Protein AF-A0A9D5W4W4-F1 (afdb_monomer)

Structure (mmCIF, N/CA/C/O backbone):
data_AF-A0A9D5W4W4-F1
#
_entry.id   AF-A0A9D5W4W4-F1
#
loop_
_atom_site.group_PDB
_atom_site.id
_atom_site.type_symbol
_atom_site.label_atom_id
_atom_site.label_alt_id
_atom_site.label_comp_id
_atom_site.label_asym_id
_atom_site.label_entity_id
_atom_site.label_seq_id
_atom_site.pdbx_PDB_ins_code
_atom_site.Cartn_x
_atom_site.Cartn_y
_atom_site.Cartn_z
_atom_site.occupancy
_atom_site.B_iso_or_equiv
_atom_site.auth_seq_id
_atom_site.auth_comp_id
_atom_site.auth_asym_id
_atom_site.auth_atom_id
_atom_site.pdbx_PDB_model_num
ATOM 1 N N . MET A 1 1 ? 5.949 -21.262 -41.043 1.00 33.19 1 MET A N 1
ATOM 2 C CA . MET A 1 1 ? 5.900 -19.827 -41.393 1.00 33.19 1 MET A CA 1
ATOM 3 C C . MET A 1 1 ? 6.230 -19.060 -40.121 1.00 33.19 1 MET A C 1
ATOM 5 O O . MET A 1 1 ? 5.530 -19.246 -39.139 1.00 33.19 1 MET A O 1
ATOM 9 N N . ALA A 1 2 ? 7.360 -18.353 -40.060 1.00 26.73 2 ALA A N 1
ATOM 10 C CA . ALA A 1 2 ? 7.775 -17.646 -38.843 1.00 26.73 2 ALA A CA 1
ATOM 11 C C . ALA A 1 2 ? 7.426 -16.160 -38.986 1.00 26.73 2 ALA A C 1
ATOM 13 O O . ALA A 1 2 ? 8.027 -15.497 -39.835 1.00 26.73 2 ALA A O 1
ATOM 14 N N . HIS A 1 3 ? 6.459 -15.698 -38.190 1.00 30.00 3 HIS A N 1
ATOM 15 C CA . HIS A 1 3 ? 5.985 -14.313 -38.111 1.00 30.00 3 HIS A CA 1
ATOM 16 C C . HIS A 1 3 ? 6.845 -13.532 -37.111 1.00 30.00 3 HIS A C 1
ATOM 18 O O . HIS A 1 3 ? 7.207 -14.064 -36.061 1.00 30.00 3 HIS A O 1
ATOM 24 N N . TYR A 1 4 ? 7.204 -12.295 -37.446 1.00 32.09 4 TYR A N 1
ATOM 25 C CA . TYR A 1 4 ? 7.966 -11.409 -36.570 1.00 32.09 4 TYR A CA 1
ATOM 26 C C . TYR A 1 4 ? 7.094 -10.193 -36.262 1.00 32.09 4 TYR A C 1
ATOM 28 O O . TYR A 1 4 ? 6.748 -9.439 -37.163 1.00 32.09 4 TYR A O 1
ATOM 36 N N . THR A 1 5 ? 6.698 -10.037 -35.001 1.00 33.53 5 THR A N 1
ATOM 37 C CA . THR A 1 5 ? 5.791 -8.975 -34.548 1.00 33.53 5 THR A CA 1
ATOM 38 C C . THR A 1 5 ? 6.602 -7.870 -33.866 1.00 33.53 5 THR A C 1
ATOM 40 O O . THR A 1 5 ? 7.412 -8.154 -32.978 1.00 33.53 5 THR A O 1
ATOM 43 N N . ILE A 1 6 ? 6.404 -6.615 -34.277 1.00 38.41 6 ILE A N 1
ATOM 44 C CA . ILE A 1 6 ? 7.035 -5.423 -33.688 1.00 38.41 6 ILE A CA 1
ATOM 45 C C . ILE A 1 6 ? 5.908 -4.470 -33.255 1.00 38.41 6 ILE A C 1
ATOM 47 O O . ILE A 1 6 ? 5.230 -3.912 -34.107 1.00 38.41 6 ILE A O 1
ATOM 51 N N . GLY A 1 7 ? 5.686 -4.320 -31.943 1.00 31.20 7 GLY A N 1
ATOM 52 C CA . GLY A 1 7 ? 4.580 -3.533 -31.363 1.00 31.20 7 GLY A CA 1
ATOM 53 C C . GLY A 1 7 ? 4.754 -2.007 -31.412 1.00 31.20 7 GLY A C 1
ATOM 54 O O . GLY A 1 7 ? 5.883 -1.515 -31.511 1.00 31.20 7 GLY A O 1
ATOM 55 N N . GLN A 1 8 ? 3.633 -1.276 -31.312 1.00 42.59 8 GLN A N 1
ATOM 56 C CA . GLN A 1 8 ? 3.531 0.196 -31.324 1.00 42.59 8 GLN A CA 1
ATOM 57 C C . GLN A 1 8 ? 2.753 0.751 -30.112 1.00 42.59 8 GLN A C 1
ATOM 59 O O . GLN A 1 8 ? 1.683 0.249 -29.774 1.00 42.59 8 GLN A O 1
ATOM 64 N N . GLU A 1 9 ? 3.261 1.859 -29.553 1.00 34.12 9 GLU A N 1
ATOM 65 C CA . GLU A 1 9 ? 2.478 2.968 -28.980 1.00 34.12 9 GLU A CA 1
ATOM 66 C C . GLU A 1 9 ? 2.571 4.151 -29.967 1.00 34.12 9 GLU A C 1
ATOM 68 O O . GLU A 1 9 ? 3.648 4.454 -30.480 1.00 34.12 9 GLU A O 1
ATOM 73 N N . LYS A 1 10 ? 1.436 4.793 -30.259 1.00 36.72 10 LYS A N 1
ATOM 74 C CA . LYS A 1 10 ? 1.153 5.527 -31.508 1.00 36.72 10 LYS A CA 1
ATOM 75 C C . LYS A 1 10 ? 1.771 6.931 -31.668 1.00 36.72 10 LYS A C 1
ATOM 77 O O . LYS A 1 10 ? 1.532 7.542 -32.702 1.00 36.72 10 LYS A O 1
ATOM 82 N N . ASP A 1 11 ? 2.564 7.438 -30.720 1.00 37.12 11 ASP A N 1
ATOM 83 C CA . ASP A 1 11 ? 2.900 8.879 -30.666 1.00 37.12 11 ASP A CA 1
ATOM 84 C C . ASP A 1 11 ? 4.400 9.237 -30.560 1.00 37.12 11 ASP A C 1
ATOM 86 O O . ASP A 1 11 ? 4.729 10.399 -30.333 1.00 37.12 11 ASP A O 1
ATOM 90 N N . LEU A 1 12 ? 5.343 8.296 -30.720 1.00 39.97 12 LEU A N 1
ATOM 91 C CA . LEU A 1 12 ? 6.738 8.541 -30.293 1.00 39.97 12 LEU A CA 1
ATOM 92 C C . LEU A 1 12 ? 7.830 8.642 -31.368 1.00 39.97 12 LEU A C 1
ATOM 94 O O . 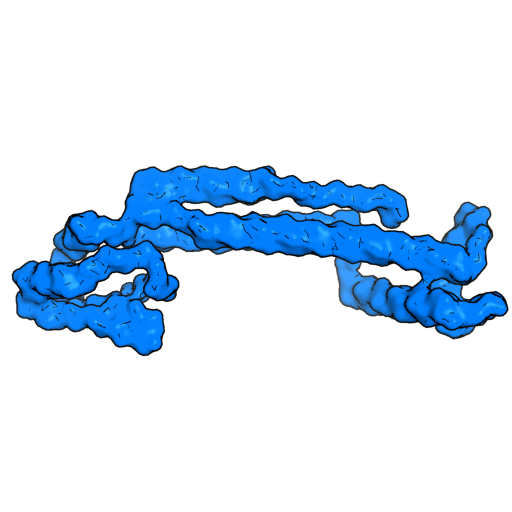LEU A 1 12 ? 8.934 9.056 -31.027 1.00 39.97 12 LEU A O 1
ATOM 98 N N . PHE A 1 13 ? 7.570 8.357 -32.647 1.00 41.34 13 PHE A N 1
ATOM 99 C CA . PHE A 1 13 ? 8.620 8.467 -33.672 1.00 41.34 13 PHE A CA 1
ATOM 100 C C . PHE A 1 13 ? 8.083 9.048 -34.981 1.00 41.34 13 PHE A C 1
ATOM 102 O O . PHE A 1 13 ? 7.286 8.415 -35.672 1.00 41.34 13 PHE A O 1
ATOM 109 N N . ALA A 1 14 ? 8.558 10.245 -35.341 1.00 42.41 14 ALA A N 1
ATOM 110 C CA . ALA A 1 14 ? 8.385 10.844 -36.663 1.00 42.41 14 ALA A CA 1
ATOM 111 C C . ALA A 1 14 ? 9.272 10.114 -37.687 1.00 42.41 14 ALA A C 1
ATOM 113 O O . ALA A 1 14 ? 10.226 10.672 -38.221 1.00 42.41 14 ALA A O 1
ATOM 114 N N . VAL A 1 15 ? 9.001 8.829 -37.909 1.00 49.88 15 VAL A N 1
ATOM 115 C CA . VAL A 1 15 ? 9.582 8.096 -39.033 1.00 49.88 15 VAL A CA 1
ATOM 116 C C . VAL A 1 15 ? 8.861 8.583 -40.284 1.00 49.88 15 VAL A C 1
ATOM 118 O O . VAL A 1 15 ? 7.632 8.525 -40.351 1.00 49.88 15 VAL A O 1
ATOM 121 N N . ASP A 1 16 ? 9.606 9.078 -41.270 1.00 62.78 16 ASP A N 1
ATOM 122 C CA . ASP A 1 16 ? 9.058 9.345 -42.598 1.00 62.78 16 ASP A CA 1
ATOM 123 C C . ASP A 1 16 ? 8.800 8.007 -43.302 1.00 62.78 16 ASP A C 1
ATOM 125 O O . ASP A 1 16 ? 9.623 7.482 -44.055 1.00 62.78 16 ASP A O 1
ATOM 129 N N . TYR A 1 17 ? 7.644 7.421 -42.987 1.00 58.34 17 TYR A N 1
ATOM 130 C CA . TYR A 1 17 ? 7.210 6.136 -43.524 1.00 58.34 17 TYR A CA 1
ATOM 131 C C . TYR A 1 17 ? 7.141 6.140 -45.053 1.00 58.34 17 TYR A C 1
ATOM 133 O O . TYR A 1 17 ? 7.340 5.091 -45.657 1.00 58.34 17 TYR A O 1
ATOM 141 N N . ALA A 1 18 ? 6.891 7.293 -45.683 1.00 62.97 18 ALA A N 1
ATOM 142 C CA . ALA A 1 18 ? 6.837 7.394 -47.137 1.00 62.97 18 ALA A CA 1
ATOM 143 C C . ALA A 1 18 ? 8.231 7.233 -47.759 1.00 62.97 18 ALA A C 1
ATOM 145 O O . ALA A 1 18 ? 8.379 6.516 -48.748 1.00 62.97 18 ALA A O 1
ATOM 146 N N . SER A 1 19 ? 9.252 7.837 -47.146 1.00 64.69 19 SER A N 1
ATOM 147 C CA . SER A 1 19 ? 10.644 7.692 -47.585 1.00 64.69 19 SER A CA 1
ATOM 148 C C . SER A 1 19 ? 11.180 6.278 -47.347 1.00 64.69 19 SER A C 1
ATOM 150 O O . SER A 1 19 ? 11.740 5.681 -48.266 1.00 64.69 19 SER A O 1
ATOM 152 N N . LEU A 1 20 ? 10.913 5.686 -46.174 1.00 61.91 20 LEU A N 1
ATOM 153 C CA . LEU A 1 20 ? 11.310 4.301 -45.885 1.00 61.91 20 LEU A CA 1
ATOM 154 C C . LEU A 1 20 ? 10.658 3.310 -46.863 1.00 61.91 20 LEU A C 1
ATOM 156 O O . LEU A 1 20 ? 11.313 2.397 -47.359 1.00 61.91 20 LEU A O 1
ATOM 160 N N . GLN A 1 21 ? 9.371 3.499 -47.161 1.00 61.91 21 GLN A N 1
ATOM 161 C CA . GLN A 1 21 ? 8.629 2.663 -48.102 1.00 61.91 21 GLN A CA 1
ATOM 162 C C . GLN A 1 21 ? 9.208 2.757 -49.522 1.00 61.91 21 GLN A C 1
ATOM 164 O O . GLN A 1 21 ? 9.426 1.732 -50.163 1.00 61.91 21 GLN A O 1
ATOM 169 N N . ALA A 1 22 ? 9.515 3.971 -49.990 1.00 67.69 22 ALA A N 1
ATOM 170 C CA . ALA A 1 22 ? 10.109 4.187 -51.307 1.00 67.69 22 ALA A CA 1
ATOM 171 C C . ALA A 1 22 ? 11.497 3.533 -51.440 1.00 67.69 22 ALA A C 1
ATOM 173 O O . ALA A 1 22 ? 11.806 2.955 -52.484 1.00 67.69 22 ALA A O 1
ATOM 174 N N . GLU A 1 23 ? 12.322 3.581 -50.390 1.00 65.88 23 GLU A N 1
ATOM 175 C CA . GLU A 1 23 ? 13.627 2.914 -50.382 1.00 65.88 23 GLU A CA 1
ATOM 176 C C . GLU A 1 23 ? 13.517 1.388 -50.315 1.00 65.88 23 GLU A C 1
ATOM 178 O O . GLU A 1 23 ? 14.275 0.699 -50.997 1.00 65.88 23 GLU A O 1
ATOM 183 N N . LEU A 1 24 ? 12.560 0.843 -49.555 1.00 62.75 24 LEU A N 1
ATOM 184 C CA . LEU A 1 24 ? 12.294 -0.598 -49.523 1.00 62.75 24 LEU A CA 1
ATOM 185 C C . LEU A 1 24 ? 11.828 -1.114 -50.892 1.00 62.75 24 LEU A C 1
ATOM 187 O O . LEU A 1 24 ? 12.361 -2.115 -51.381 1.00 62.75 24 LEU A O 1
ATOM 191 N N . ASP A 1 25 ? 10.899 -0.408 -51.539 1.00 64.88 25 ASP A N 1
ATOM 192 C CA . ASP A 1 25 ? 10.407 -0.757 -52.876 1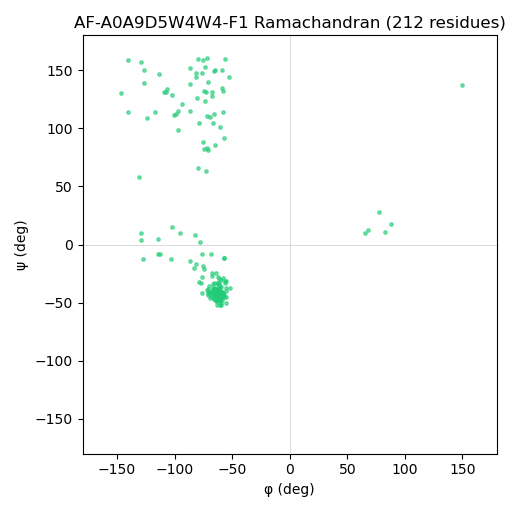.00 64.88 25 ASP A CA 1
ATOM 193 C C . ASP A 1 25 ? 11.534 -0.677 -53.926 1.00 64.88 25 ASP A C 1
ATOM 195 O O . ASP A 1 25 ? 11.650 -1.549 -54.792 1.00 64.88 25 ASP A O 1
ATOM 199 N N . ALA A 1 26 ? 12.420 0.322 -53.820 1.00 68.06 26 ALA A N 1
ATOM 200 C CA . ALA A 1 26 ? 13.572 0.479 -54.707 1.00 68.06 26 ALA A CA 1
ATOM 201 C C . ALA A 1 26 ? 14.677 -0.567 -54.468 1.00 68.06 26 ALA A C 1
ATOM 203 O O . ALA A 1 26 ? 15.296 -1.039 -55.423 1.00 68.06 26 ALA A O 1
ATOM 204 N N . ALA A 1 27 ? 14.950 -0.925 -53.210 1.00 64.69 27 ALA A N 1
ATOM 205 C CA . ALA A 1 27 ? 16.037 -1.829 -52.843 1.00 64.69 27 ALA A CA 1
ATOM 206 C C . ALA A 1 27 ? 15.700 -3.305 -53.077 1.00 64.69 27 ALA A C 1
ATOM 208 O O . ALA A 1 27 ? 16.604 -4.085 -53.380 1.00 64.69 27 ALA A O 1
ATOM 209 N N . PHE A 1 28 ? 14.428 -3.687 -52.926 1.00 62.41 28 PHE A N 1
ATOM 210 C CA . PHE A 1 28 ? 14.014 -5.090 -52.952 1.00 62.41 28 PHE A CA 1
ATOM 211 C C . PHE A 1 28 ? 13.110 -5.451 -54.136 1.00 62.41 28 PHE A C 1
ATOM 213 O O . PHE A 1 28 ? 12.876 -6.634 -54.361 1.00 62.41 28 PHE A O 1
ATOM 220 N N . GLY A 1 29 ? 12.639 -4.482 -54.933 1.00 54.09 29 GLY A N 1
ATOM 221 C CA . GLY A 1 29 ? 11.942 -4.740 -56.203 1.00 54.09 29 GLY A CA 1
ATOM 222 C C . GLY A 1 29 ? 10.593 -5.462 -56.077 1.00 54.09 29 GLY A C 1
ATOM 223 O O . GLY A 1 29 ? 10.015 -5.875 -57.083 1.00 54.09 29 GLY A O 1
ATOM 224 N N . VAL A 1 30 ? 10.080 -5.614 -54.858 1.00 51.41 30 VAL A N 1
ATOM 225 C CA . VAL A 1 30 ? 8.744 -6.129 -54.549 1.00 51.41 30 VAL A CA 1
ATOM 226 C C . VAL A 1 30 ? 7.961 -4.972 -53.943 1.00 51.41 30 VAL A C 1
ATOM 228 O O . VAL A 1 30 ? 8.558 -4.172 -53.232 1.00 51.41 30 VAL A O 1
ATOM 231 N N . GLN A 1 31 ? 6.645 -4.896 -54.185 1.00 49.22 31 GLN A N 1
ATOM 232 C CA . GLN A 1 31 ? 5.751 -4.085 -53.352 1.00 49.22 31 GLN A CA 1
ATOM 233 C C . GLN A 1 31 ? 5.904 -4.571 -51.909 1.00 49.22 31 GLN A C 1
ATOM 235 O O . GLN A 1 31 ? 5.255 -5.539 -51.504 1.00 49.22 31 GLN A O 1
ATOM 240 N N . ALA A 1 32 ? 6.803 -3.959 -51.148 1.00 44.44 32 ALA A N 1
ATOM 241 C CA . ALA A 1 32 ? 6.972 -4.261 -49.746 1.00 44.44 32 ALA A CA 1
ATOM 242 C C . ALA A 1 32 ? 5.773 -3.627 -49.056 1.00 44.44 32 ALA A C 1
ATOM 244 O O . ALA A 1 32 ? 5.856 -2.499 -48.609 1.00 44.44 32 ALA A O 1
ATOM 245 N N . VAL A 1 33 ? 4.609 -4.277 -49.037 1.00 41.12 33 VAL A N 1
ATOM 246 C CA . VAL A 1 33 ? 3.432 -3.656 -48.425 1.00 41.12 33 VAL A CA 1
ATOM 247 C C . VAL A 1 33 ? 3.709 -3.537 -46.932 1.00 41.12 33 VAL A C 1
ATOM 249 O O . VAL A 1 33 ? 3.649 -4.536 -46.222 1.00 41.12 33 VAL A O 1
ATOM 252 N N . ALA A 1 34 ? 4.009 -2.329 -46.455 1.00 43.00 34 ALA A N 1
ATOM 253 C CA . ALA A 1 34 ? 3.837 -1.981 -45.058 1.00 43.00 34 ALA A CA 1
ATOM 254 C C . ALA A 1 34 ? 2.331 -2.033 -44.769 1.00 43.00 34 ALA A C 1
ATOM 256 O O . ALA A 1 34 ? 1.614 -1.042 -44.922 1.00 43.00 34 ALA A O 1
ATOM 257 N N . LEU A 1 35 ? 1.809 -3.215 -44.435 1.00 37.44 35 LEU A N 1
ATOM 258 C CA . LEU A 1 35 ? 0.421 -3.325 -44.007 1.00 37.44 35 LEU A CA 1
ATOM 259 C C . LEU A 1 35 ? 0.323 -2.715 -42.618 1.00 37.44 35 LEU A C 1
ATOM 261 O O . LEU A 1 35 ? 0.820 -3.304 -41.661 1.00 37.44 35 LEU A O 1
ATOM 265 N N . ALA A 1 36 ? -0.345 -1.562 -42.535 1.00 37.25 36 ALA A N 1
ATOM 266 C CA . ALA A 1 36 ? -0.914 -1.059 -41.298 1.00 37.25 36 ALA A CA 1
ATOM 267 C C . ALA A 1 36 ? -1.944 -2.084 -40.798 1.00 37.25 36 ALA A C 1
ATOM 269 O O . ALA A 1 36 ? -3.063 -2.147 -41.312 1.00 37.25 36 ALA A O 1
ATOM 270 N N . GLY A 1 37 ? -1.567 -2.910 -39.820 1.00 38.09 37 GLY A N 1
A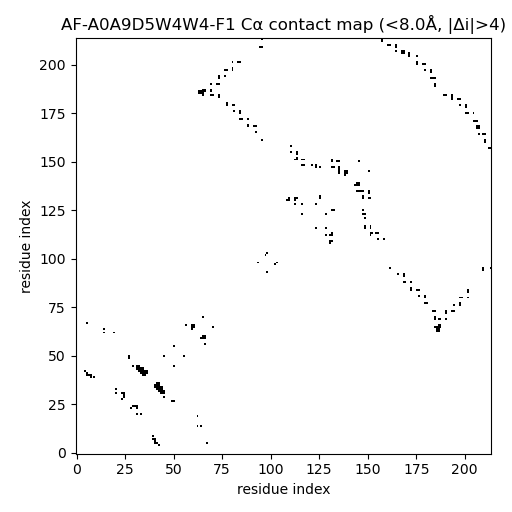TOM 271 C CA . GLY A 1 37 ? -2.531 -3.745 -39.096 1.00 38.09 37 GLY A CA 1
ATOM 272 C C . GLY A 1 37 ? -3.639 -2.879 -38.478 1.00 38.09 37 GLY A C 1
ATOM 273 O O . GLY A 1 37 ? -3.447 -1.677 -38.272 1.00 38.09 37 GLY A O 1
ATOM 274 N N . ALA A 1 38 ? -4.801 -3.457 -38.145 1.00 32.12 38 ALA A N 1
ATOM 275 C CA . ALA A 1 38 ? -5.923 -2.744 -37.497 1.00 32.12 38 ALA A CA 1
ATOM 276 C C . ALA A 1 38 ? -5.542 -2.060 -36.156 1.00 32.12 38 ALA A C 1
ATOM 278 O O . ALA A 1 38 ? -6.274 -1.240 -35.605 1.00 32.12 38 ALA A O 1
ATOM 279 N N . ASP A 1 39 ? -4.361 -2.398 -35.667 1.00 35.34 39 ASP A N 1
ATOM 280 C CA . ASP A 1 39 ? -3.662 -2.043 -34.449 1.00 35.34 39 ASP A CA 1
ATOM 281 C C . ASP A 1 39 ? -2.368 -1.225 -34.702 1.00 35.34 39 ASP A C 1
ATOM 283 O O . ASP A 1 39 ? -1.676 -0.856 -33.757 1.00 35.34 39 ASP A O 1
ATOM 287 N N . GLY A 1 40 ? -2.080 -0.848 -35.956 1.00 40.59 40 GLY A N 1
ATOM 288 C CA . GLY A 1 40 ? -1.025 0.106 -36.334 1.00 40.59 40 GLY A CA 1
ATOM 289 C C . GLY A 1 40 ? 0.372 -0.482 -36.574 1.00 40.59 40 GLY A C 1
ATOM 290 O O . GLY A 1 40 ? 1.348 0.261 -36.552 1.00 40.59 40 GLY A O 1
ATOM 291 N N . TYR A 1 41 ? 0.491 -1.792 -36.789 1.00 39.91 41 TYR A N 1
ATOM 292 C CA . TYR A 1 41 ? 1.763 -2.476 -37.063 1.00 39.91 41 TYR A CA 1
ATOM 293 C C . TYR A 1 41 ? 2.264 -2.185 -38.475 1.00 39.91 41 TYR A C 1
ATOM 295 O O . TYR A 1 41 ? 1.450 -1.978 -39.360 1.00 39.91 41 TYR A O 1
ATOM 303 N N . VAL A 1 42 ? 3.576 -2.245 -38.708 1.00 38.94 42 VAL A N 1
ATOM 304 C CA . VAL A 1 42 ? 4.123 -2.485 -40.050 1.00 38.94 42 VAL A CA 1
ATOM 305 C C . VAL A 1 42 ? 4.436 -3.972 -40.130 1.00 38.94 42 VAL A C 1
ATOM 307 O O . VAL A 1 42 ? 5.462 -4.425 -39.624 1.00 38.94 42 VAL A O 1
ATOM 310 N N . GLU A 1 43 ? 3.538 -4.754 -40.725 1.00 40.78 43 GLU A N 1
ATOM 311 C CA . GLU A 1 43 ? 3.935 -6.057 -41.254 1.00 40.78 43 GLU A CA 1
ATOM 312 C C . GLU A 1 43 ? 4.634 -5.806 -42.584 1.00 40.78 43 GLU A C 1
ATOM 314 O O . GLU A 1 43 ? 3.979 -5.527 -43.583 1.00 40.78 43 GLU A O 1
ATOM 319 N N . THR A 1 44 ? 5.962 -5.913 -42.623 1.00 46.41 44 THR A N 1
ATOM 320 C CA . THR A 1 44 ? 6.660 -6.082 -43.897 1.00 46.41 44 THR A CA 1
ATOM 321 C C . THR A 1 44 ? 6.434 -7.528 -44.338 1.00 46.41 44 THR A C 1
ATOM 323 O O . THR A 1 44 ? 7.194 -8.437 -43.993 1.00 46.41 44 THR A O 1
ATOM 326 N N . LEU A 1 45 ? 5.342 -7.771 -45.069 1.00 40.75 45 LEU A N 1
ATOM 327 C CA . LEU A 1 45 ? 5.140 -9.024 -45.795 1.00 40.75 45 LEU A CA 1
ATOM 328 C C . LEU A 1 45 ? 6.106 -9.044 -46.972 1.00 40.75 45 LEU A C 1
ATOM 330 O O . LEU A 1 45 ? 5.753 -8.717 -48.101 1.00 40.75 45 LEU A O 1
ATOM 334 N N . VAL A 1 46 ? 7.347 -9.420 -46.700 1.00 48.00 46 VAL A N 1
ATOM 335 C CA . VAL A 1 46 ? 8.319 -9.648 -47.757 1.00 48.00 46 VAL A CA 1
ATOM 336 C C . VAL A 1 46 ? 8.576 -11.139 -47.844 1.00 48.00 46 VAL A C 1
ATOM 338 O O . VAL A 1 46 ? 8.773 -11.824 -46.835 1.00 48.00 46 VAL A O 1
ATOM 341 N N . ASN A 1 47 ? 8.513 -11.667 -49.063 1.00 43.91 47 ASN A N 1
ATOM 342 C CA . ASN A 1 47 ? 8.815 -13.061 -49.324 1.00 43.91 47 ASN A CA 1
ATOM 343 C C . ASN A 1 47 ? 10.251 -13.337 -48.839 1.00 43.91 47 ASN A C 1
ATOM 345 O O . ASN A 1 47 ? 11.207 -12.775 -49.366 1.00 43.91 47 ASN A O 1
ATOM 349 N N . LYS A 1 48 ? 10.400 -14.170 -47.798 1.00 44.38 48 LYS A N 1
ATOM 350 C CA . LYS A 1 48 ? 11.671 -14.424 -47.085 1.00 44.38 48 LYS A CA 1
ATOM 351 C C . LYS A 1 48 ? 12.816 -14.921 -47.969 1.00 44.38 48 LYS A C 1
ATOM 353 O O . LYS A 1 48 ? 13.935 -15.026 -47.482 1.00 44.38 48 LYS A O 1
ATOM 358 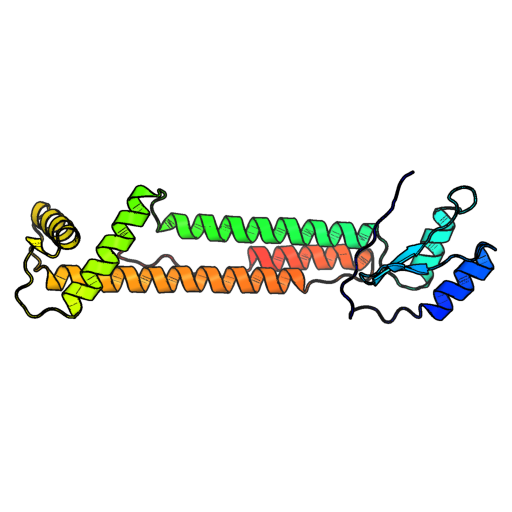N N . GLN A 1 49 ? 12.527 -15.299 -49.210 1.00 49.19 49 GLN A N 1
ATOM 359 C CA . GLN A 1 49 ? 13.489 -15.941 -50.090 1.00 49.19 49 GLN A CA 1
ATOM 360 C C . GLN A 1 49 ? 14.538 -14.972 -50.661 1.00 49.19 49 GLN A C 1
ATOM 362 O O . GLN A 1 49 ? 15.613 -15.455 -50.993 1.00 49.19 49 GLN A O 1
ATOM 367 N N . ASP A 1 50 ? 14.302 -13.648 -50.655 1.00 54.25 50 ASP A N 1
ATOM 368 C CA . ASP A 1 50 ? 15.182 -12.694 -51.361 1.00 54.25 50 ASP A CA 1
ATOM 369 C C . ASP A 1 50 ? 15.676 -11.482 -50.540 1.00 54.25 50 ASP A C 1
ATOM 371 O O . ASP A 1 50 ? 16.380 -10.629 -51.080 1.00 54.25 50 ASP A O 1
ATOM 375 N N . ILE A 1 51 ? 15.363 -11.375 -49.239 1.00 56.44 51 ILE A N 1
ATOM 376 C CA . ILE A 1 51 ? 15.955 -10.312 -48.405 1.00 56.44 51 ILE A CA 1
ATOM 377 C C . ILE A 1 51 ? 17.206 -10.823 -47.709 1.00 56.44 51 ILE A C 1
ATOM 379 O O . ILE A 1 51 ? 17.132 -11.727 -46.877 1.00 56.44 51 ILE A O 1
ATOM 383 N N . ASP A 1 52 ? 18.326 -10.155 -47.969 1.00 65.56 52 ASP A N 1
ATOM 384 C CA . ASP A 1 52 ? 19.488 -10.193 -47.091 1.00 65.56 52 ASP A CA 1
ATOM 385 C C . ASP A 1 52 ? 19.141 -9.520 -45.744 1.00 65.56 52 ASP A C 1
ATOM 387 O O . ASP A 1 52 ? 18.928 -8.300 -45.708 1.00 65.56 52 ASP A O 1
ATOM 391 N N . PRO A 1 53 ? 19.083 -10.272 -44.626 1.00 58.31 53 PRO A N 1
ATOM 392 C CA . PRO A 1 53 ? 18.779 -9.715 -43.309 1.00 58.31 53 PRO A CA 1
ATOM 393 C C . PRO A 1 53 ? 19.732 -8.584 -42.906 1.00 58.31 53 PRO A C 1
ATOM 395 O O . PRO A 1 53 ? 19.307 -7.637 -42.250 1.00 58.31 53 PRO A O 1
ATOM 398 N N . ALA A 1 54 ? 20.993 -8.631 -43.352 1.00 62.81 54 ALA A N 1
ATOM 399 C CA . ALA A 1 54 ? 21.975 -7.596 -43.045 1.00 62.81 54 ALA A CA 1
ATOM 400 C C . ALA A 1 54 ? 21.622 -6.249 -43.694 1.00 62.81 54 ALA A C 1
ATOM 402 O O . ALA A 1 54 ? 21.857 -5.196 -43.098 1.00 62.81 54 ALA A O 1
ATOM 403 N N . ARG A 1 55 ? 21.014 -6.279 -44.887 1.00 66.25 55 ARG A N 1
ATOM 404 C CA . ARG A 1 55 ? 20.594 -5.087 -45.634 1.00 66.25 55 ARG A CA 1
ATOM 405 C C . ARG A 1 55 ? 19.307 -4.477 -45.079 1.00 66.25 55 ARG A C 1
ATOM 407 O O . ARG A 1 55 ? 19.160 -3.258 -45.081 1.00 66.25 55 ARG A O 1
ATOM 414 N N . LEU A 1 56 ? 18.395 -5.304 -44.561 1.00 63.50 56 LEU A N 1
ATOM 415 C CA . LEU A 1 56 ? 17.224 -4.819 -43.824 1.00 63.50 56 LEU A CA 1
ATOM 416 C C . LEU A 1 56 ? 17.648 -4.113 -42.529 1.00 63.50 56 LEU A C 1
ATOM 418 O O . LEU A 1 56 ? 17.205 -2.997 -42.267 1.00 63.50 56 LEU A O 1
ATOM 422 N N . ASP A 1 57 ? 18.563 -4.718 -41.769 1.00 61.97 57 ASP A N 1
ATOM 423 C CA . ASP A 1 57 ? 19.124 -4.105 -40.562 1.00 61.97 57 ASP A CA 1
ATOM 424 C C . ASP A 1 57 ? 19.900 -2.815 -40.877 1.00 61.97 57 ASP A C 1
ATOM 426 O O . ASP A 1 57 ? 19.940 -1.893 -40.065 1.00 61.97 57 ASP A O 1
ATOM 430 N N . GLU A 1 58 ? 20.555 -2.722 -42.037 1.00 66.00 58 GLU A N 1
ATOM 431 C CA . GLU A 1 58 ? 21.217 -1.498 -42.508 1.00 66.00 58 GLU A CA 1
ATOM 432 C C . GLU A 1 58 ? 20.216 -0.371 -42.810 1.00 66.00 58 GLU A C 1
ATOM 434 O O . GLU A 1 58 ? 20.402 0.741 -42.322 1.00 66.00 58 GLU A O 1
ATOM 439 N N . LEU A 1 59 ? 19.125 -0.657 -43.528 1.00 64.12 59 LEU A N 1
ATOM 440 C CA . LEU A 1 59 ? 18.070 0.318 -43.844 1.00 64.12 59 LEU A CA 1
ATOM 441 C C . LEU A 1 59 ? 17.341 0.825 -42.593 1.00 64.12 59 LEU A C 1
ATOM 443 O O . LEU A 1 59 ? 17.157 2.031 -42.424 1.00 64.12 59 LEU A O 1
ATOM 447 N N . VAL A 1 60 ? 16.993 -0.083 -41.675 1.00 62.72 60 VAL A N 1
ATOM 448 C CA . VAL A 1 60 ? 16.376 0.263 -40.382 1.00 62.72 60 VAL A CA 1
ATOM 449 C C . VAL A 1 60 ? 17.303 1.169 -39.564 1.00 62.72 60 VAL A C 1
ATOM 451 O O . VAL A 1 60 ? 16.850 2.175 -39.012 1.00 62.72 60 VAL A O 1
ATOM 454 N N . ARG A 1 61 ? 18.612 0.874 -39.547 1.00 63.12 61 ARG A N 1
ATOM 455 C CA . ARG A 1 61 ? 19.626 1.725 -38.901 1.00 63.12 61 ARG A CA 1
ATOM 456 C C . ARG A 1 61 ? 19.789 3.079 -39.591 1.00 63.12 61 ARG A C 1
ATOM 458 O O . ARG A 1 61 ? 19.892 4.088 -38.899 1.00 63.12 61 ARG A O 1
ATOM 465 N N . ALA A 1 62 ? 19.792 3.120 -40.923 1.00 66.94 62 ALA A N 1
ATOM 466 C CA . ALA A 1 62 ? 19.937 4.353 -41.700 1.00 66.94 62 ALA A CA 1
ATOM 467 C C . ALA A 1 62 ? 18.787 5.345 -41.452 1.00 66.94 62 ALA A C 1
ATOM 469 O O . ALA A 1 62 ? 18.987 6.552 -41.539 1.00 66.94 62 ALA A O 1
ATOM 470 N N . HIS A 1 63 ? 17.607 4.838 -41.090 1.00 60.75 63 HIS A N 1
ATOM 471 C CA . HIS A 1 63 ? 16.410 5.638 -40.819 1.00 60.75 63 HIS A CA 1
ATOM 472 C C . HIS A 1 63 ? 16.206 5.958 -39.328 1.00 60.75 63 HIS A C 1
ATOM 474 O O . HIS A 1 63 ? 15.156 6.467 -38.941 1.00 60.75 63 HIS A O 1
ATOM 480 N N . GLY A 1 64 ? 17.200 5.670 -38.477 1.00 54.91 64 GLY A N 1
ATOM 481 C CA . GLY A 1 64 ? 17.182 6.042 -37.059 1.00 54.91 64 GLY A CA 1
ATOM 482 C C . GLY A 1 64 ? 16.139 5.303 -36.215 1.00 54.91 64 GLY A C 1
ATOM 483 O O . GLY A 1 64 ? 15.882 5.702 -35.080 1.00 54.91 64 GLY A O 1
ATOM 484 N N . ALA A 1 65 ? 15.532 4.233 -36.738 1.00 57.66 65 ALA A N 1
ATOM 485 C CA . ALA A 1 65 ? 14.670 3.382 -35.937 1.00 57.66 65 ALA A CA 1
ATOM 486 C C . ALA A 1 65 ? 15.549 2.560 -34.975 1.00 57.66 65 ALA A C 1
ATOM 488 O O . ALA A 1 65 ? 16.532 1.956 -35.419 1.00 57.66 65 ALA A O 1
ATOM 489 N N . PRO A 1 66 ? 15.227 2.505 -33.667 1.00 58.50 66 PRO A N 1
ATOM 490 C CA . PRO A 1 66 ? 15.950 1.633 -32.757 1.00 58.50 66 PRO A CA 1
ATOM 491 C C . PRO A 1 66 ? 15.849 0.197 -33.268 1.00 58.50 66 PRO A C 1
ATOM 493 O O . PRO A 1 66 ? 14.752 -0.270 -33.595 1.00 58.50 66 PRO A O 1
ATOM 496 N N . ASP A 1 67 ? 16.988 -0.495 -33.315 1.00 69.12 67 ASP A N 1
ATOM 497 C CA . ASP A 1 67 ? 17.026 -1.911 -33.661 1.00 69.12 67 ASP A CA 1
ATOM 498 C C . ASP A 1 67 ? 16.048 -2.700 -32.767 1.00 69.12 67 ASP A C 1
ATOM 500 O O . ASP A 1 67 ? 15.847 -2.401 -31.581 1.00 69.12 67 ASP A O 1
ATOM 504 N N . VAL A 1 68 ? 15.415 -3.724 -33.335 1.00 68.25 68 VAL A N 1
ATOM 505 C CA . VAL A 1 68 ? 14.412 -4.535 -32.638 1.00 68.25 68 VAL A CA 1
ATOM 506 C C . VAL A 1 68 ? 15.009 -5.200 -31.393 1.00 68.25 68 VAL A C 1
ATOM 508 O O . VAL A 1 68 ? 14.306 -5.372 -30.390 1.00 68.25 68 VAL A O 1
ATOM 511 N N . GLY A 1 69 ? 16.309 -5.518 -31.414 1.00 71.69 69 GLY A N 1
ATOM 512 C CA . GLY A 1 69 ? 17.047 -6.022 -30.258 1.00 71.69 69 GLY A CA 1
ATOM 513 C C . GLY A 1 69 ? 17.092 -5.026 -29.096 1.00 71.69 69 GLY A C 1
ATOM 514 O O . GLY A 1 69 ? 16.809 -5.398 -27.951 1.00 71.69 69 GLY A O 1
ATOM 515 N N . THR A 1 70 ? 17.353 -3.748 -29.382 1.00 75.75 70 THR A N 1
ATOM 516 C CA . THR A 1 70 ? 17.354 -2.653 -28.398 1.00 75.75 70 THR A CA 1
ATOM 517 C C . THR A 1 70 ? 15.995 -2.511 -27.716 1.00 75.75 70 THR A C 1
ATOM 519 O O . THR A 1 70 ? 15.917 -2.526 -26.484 1.00 75.75 70 THR A O 1
ATOM 522 N N . ARG A 1 71 ? 14.906 -2.445 -28.493 1.00 74.69 71 ARG A N 1
ATOM 523 C CA . ARG A 1 71 ? 13.557 -2.269 -27.931 1.00 74.69 71 ARG A CA 1
ATOM 524 C C . ARG A 1 71 ? 13.147 -3.450 -27.052 1.00 74.69 71 ARG A C 1
ATOM 526 O O . ARG A 1 71 ? 12.675 -3.246 -25.938 1.00 74.69 71 ARG A O 1
ATOM 533 N N . ARG A 1 72 ? 13.372 -4.687 -27.512 1.00 81.69 72 ARG A N 1
ATOM 534 C CA . ARG A 1 72 ? 13.062 -5.896 -26.725 1.00 81.69 72 ARG A CA 1
ATOM 535 C C . ARG A 1 72 ? 13.837 -5.944 -25.414 1.00 81.69 72 ARG A C 1
ATOM 537 O O . ARG A 1 72 ? 13.280 -6.331 -24.390 1.00 81.69 72 ARG A O 1
ATOM 544 N N . THR A 1 73 ? 15.103 -5.538 -25.442 1.00 88.56 73 THR A N 1
ATOM 545 C CA . THR A 1 73 ? 15.952 -5.504 -24.247 1.00 88.56 73 THR A CA 1
ATOM 546 C C . THR A 1 73 ? 15.420 -4.512 -23.215 1.00 88.56 73 THR A C 1
ATOM 548 O O . THR A 1 73 ? 15.303 -4.865 -22.038 1.00 88.56 73 THR A O 1
ATOM 551 N N . LEU A 1 74 ? 15.044 -3.304 -23.650 1.00 90.88 74 LEU A N 1
ATOM 552 C CA . LEU A 1 74 ? 14.496 -2.273 -22.770 1.00 90.88 74 LEU A CA 1
ATOM 553 C C . LEU A 1 74 ? 13.137 -2.676 -22.182 1.00 90.88 74 LEU A C 1
ATOM 555 O O . LEU A 1 74 ? 12.951 -2.581 -20.970 1.00 90.88 74 LEU A O 1
ATOM 559 N N . GLU A 1 75 ? 12.208 -3.172 -23.000 1.00 91.56 75 GLU A N 1
ATOM 560 C CA . GLU A 1 75 ? 10.880 -3.576 -22.518 1.00 91.56 75 GLU A CA 1
ATOM 561 C C . GLU A 1 75 ? 10.966 -4.739 -21.522 1.00 91.56 75 GLU A C 1
ATOM 563 O O . GLU A 1 75 ? 10.397 -4.669 -20.431 1.00 91.56 75 GLU A O 1
ATOM 568 N N . ALA A 1 76 ? 11.800 -5.747 -21.800 1.00 91.38 76 ALA A N 1
ATOM 569 C CA . ALA A 1 76 ? 12.035 -6.830 -20.848 1.00 91.38 76 ALA A CA 1
ATOM 570 C C . ALA A 1 76 ? 12.650 -6.322 -19.527 1.00 91.38 76 ALA A C 1
ATOM 572 O O . ALA A 1 76 ? 12.383 -6.869 -18.453 1.00 91.38 76 ALA A O 1
ATOM 573 N N . ALA A 1 77 ? 13.485 -5.279 -19.573 1.00 95.25 77 ALA A N 1
ATOM 574 C CA . ALA A 1 77 ? 14.022 -4.651 -18.369 1.00 95.25 77 ALA A CA 1
ATOM 575 C C . ALA A 1 77 ? 12.948 -3.880 -17.585 1.00 95.25 77 ALA A C 1
ATOM 577 O O . ALA A 1 77 ? 12.897 -4.013 -16.360 1.00 95.25 77 ALA A O 1
ATOM 578 N N . LYS A 1 78 ? 12.060 -3.142 -18.264 1.00 96.88 78 LYS A N 1
ATOM 579 C CA . LYS A 1 78 ? 10.919 -2.453 -17.638 1.00 96.88 78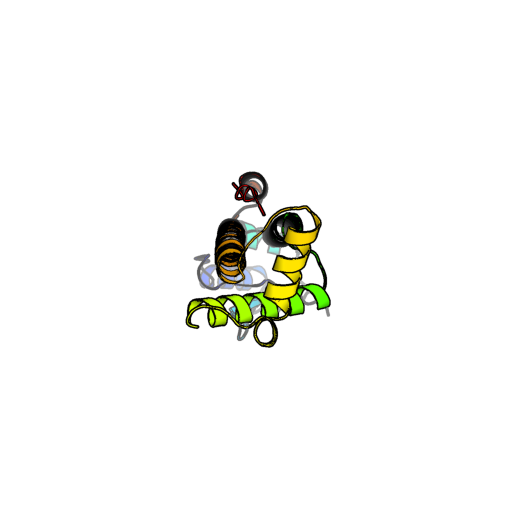 LYS A CA 1
ATOM 580 C C . LYS A 1 78 ? 9.971 -3.428 -16.948 1.00 96.88 78 LYS A C 1
ATOM 582 O O . LYS A 1 78 ? 9.563 -3.170 -15.816 1.00 96.88 78 LYS A O 1
ATOM 587 N N . GLU A 1 79 ? 9.656 -4.554 -17.586 1.00 97.19 79 GLU A N 1
ATOM 588 C CA . GLU A 1 79 ? 8.804 -5.602 -17.015 1.00 97.19 79 GLU A CA 1
ATOM 589 C C . GLU A 1 79 ? 9.410 -6.184 -15.734 1.00 97.19 79 GLU A C 1
ATOM 591 O O . GLU A 1 79 ? 8.763 -6.183 -14.683 1.00 97.19 79 GLU A O 1
ATOM 596 N N . ARG A 1 80 ? 10.683 -6.605 -15.786 1.00 97.19 80 ARG A N 1
ATOM 597 C CA . ARG A 1 80 ? 11.403 -7.118 -14.607 1.00 97.19 80 ARG A CA 1
ATOM 598 C C . ARG A 1 80 ? 11.479 -6.080 -13.490 1.00 97.19 80 ARG A C 1
ATOM 600 O O . ARG A 1 80 ? 11.289 -6.418 -12.323 1.00 97.19 80 ARG A O 1
ATOM 607 N N . ALA A 1 81 ? 11.735 -4.821 -13.834 1.00 97.75 81 ALA A N 1
ATOM 608 C CA . ALA A 1 81 ? 11.787 -3.728 -12.873 1.00 97.75 81 ALA A CA 1
ATOM 609 C C . ALA A 1 81 ? 10.427 -3.480 -12.212 1.00 97.75 81 ALA A C 1
ATOM 611 O O . ALA A 1 81 ? 10.353 -3.372 -10.990 1.00 97.75 81 ALA A O 1
ATOM 612 N N . CYS A 1 82 ? 9.343 -3.454 -12.990 1.00 98.25 82 CYS A N 1
ATOM 613 C CA . CYS A 1 82 ? 7.986 -3.327 -12.465 1.00 98.25 82 CYS A CA 1
ATOM 614 C C . CYS A 1 82 ? 7.625 -4.482 -11.525 1.00 98.25 82 CYS A C 1
ATOM 616 O O . CYS A 1 82 ? 7.062 -4.233 -10.461 1.00 98.25 82 CYS A O 1
ATOM 618 N N . ALA A 1 83 ? 7.978 -5.718 -11.889 1.00 98.12 83 ALA A N 1
ATOM 619 C CA . ALA A 1 83 ? 7.751 -6.890 -11.048 1.00 98.12 83 ALA A CA 1
ATOM 620 C C . ALA A 1 83 ? 8.524 -6.801 -9.722 1.00 98.12 83 ALA A C 1
ATOM 622 O O . ALA A 1 83 ? 7.960 -7.075 -8.665 1.00 98.12 83 ALA A O 1
ATOM 623 N N . ALA A 1 84 ? 9.783 -6.352 -9.756 1.00 97.75 84 ALA A N 1
ATOM 624 C CA . ALA A 1 84 ? 10.578 -6.131 -8.549 1.00 97.75 84 ALA A CA 1
ATOM 625 C C . ALA A 1 84 ? 9.965 -5.049 -7.640 1.00 97.75 84 ALA A C 1
ATOM 627 O O . ALA A 1 84 ? 9.847 -5.253 -6.435 1.00 97.75 84 ALA A O 1
ATOM 628 N N . VAL A 1 85 ? 9.503 -3.933 -8.216 1.00 98.38 85 VAL A N 1
ATOM 629 C CA . VAL A 1 85 ? 8.812 -2.862 -7.476 1.00 98.38 85 VAL A CA 1
ATOM 630 C C . VAL A 1 85 ? 7.515 -3.364 -6.832 1.00 98.38 85 VAL A C 1
ATOM 632 O O . VAL A 1 85 ? 7.211 -3.000 -5.696 1.00 98.38 85 VAL A O 1
ATOM 635 N N . ASP A 1 86 ? 6.745 -4.199 -7.534 1.00 98.44 86 ASP A N 1
ATOM 636 C CA . ASP A 1 86 ? 5.528 -4.801 -6.986 1.00 98.44 86 ASP A CA 1
ATOM 637 C C . ASP A 1 86 ? 5.851 -5.787 -5.844 1.00 98.44 86 ASP A C 1
ATOM 639 O O . ASP A 1 86 ? 5.178 -5.753 -4.811 1.00 98.44 86 ASP A O 1
ATOM 643 N N . ALA A 1 87 ? 6.906 -6.597 -5.980 1.00 97.94 87 ALA A N 1
ATOM 644 C CA . ALA A 1 87 ? 7.364 -7.514 -4.936 1.00 97.94 87 ALA A CA 1
ATOM 645 C C . ALA A 1 87 ? 7.851 -6.776 -3.676 1.00 97.94 87 ALA A C 1
ATOM 647 O O . ALA A 1 87 ? 7.492 -7.154 -2.561 1.00 97.94 87 ALA A O 1
ATOM 648 N N . ASP A 1 88 ? 8.613 -5.691 -3.832 1.00 97.88 88 ASP A N 1
ATOM 649 C CA . ASP A 1 88 ? 9.061 -4.871 -2.703 1.00 97.88 88 ASP A CA 1
ATOM 650 C C . ASP A 1 88 ? 7.906 -4.150 -2.006 1.00 97.88 88 ASP A C 1
ATOM 652 O O . ASP A 1 88 ? 7.871 -4.083 -0.774 1.00 97.88 88 ASP A O 1
ATOM 656 N N . ALA A 1 89 ? 6.937 -3.644 -2.773 1.00 97.75 89 ALA A N 1
ATOM 657 C CA . ALA A 1 89 ? 5.724 -3.064 -2.210 1.00 97.75 89 ALA A CA 1
ATOM 658 C C . ALA A 1 89 ? 4.956 -4.092 -1.367 1.00 97.75 89 ALA A C 1
ATOM 660 O O . ALA A 1 89 ? 4.465 -3.756 -0.291 1.00 97.75 89 ALA A O 1
ATOM 661 N N . GLU A 1 90 ? 4.861 -5.336 -1.839 1.00 96.44 90 GLU A N 1
ATOM 662 C CA . GLU A 1 90 ? 4.172 -6.399 -1.111 1.00 96.44 90 GLU A CA 1
ATOM 663 C C . GLU A 1 90 ? 4.922 -6.822 0.147 1.00 96.44 90 GLU A C 1
ATOM 665 O O . GLU A 1 90 ? 4.335 -6.861 1.227 1.00 96.44 90 GLU A O 1
ATOM 670 N N . ARG A 1 91 ? 6.240 -7.021 0.050 1.00 95.75 91 ARG A N 1
ATOM 671 C CA . ARG A 1 91 ? 7.093 -7.301 1.210 1.00 95.75 91 ARG A CA 1
ATOM 672 C C . ARG A 1 91 ? 6.896 -6.264 2.315 1.00 95.75 91 ARG A C 1
ATOM 674 O O . ARG A 1 91 ? 6.896 -6.627 3.482 1.00 95.75 91 ARG A O 1
ATOM 681 N N . ARG A 1 92 ? 6.708 -4.990 1.958 1.00 95.75 92 ARG A N 1
ATOM 682 C CA . ARG A 1 92 ? 6.449 -3.901 2.912 1.00 95.75 92 ARG A CA 1
ATOM 683 C C . ARG A 1 92 ? 5.070 -3.970 3.550 1.00 95.75 92 ARG A C 1
ATOM 685 O O . ARG A 1 92 ? 4.965 -3.769 4.753 1.00 95.75 92 ARG A O 1
ATOM 692 N N . ARG A 1 93 ? 4.025 -4.293 2.785 1.00 94.75 93 ARG A N 1
ATOM 693 C CA . ARG A 1 93 ? 2.684 -4.522 3.353 1.00 94.75 93 ARG A CA 1
ATOM 694 C C . ARG A 1 93 ? 2.701 -5.653 4.375 1.00 94.75 93 ARG A C 1
ATOM 696 O O . ARG A 1 93 ? 2.124 -5.509 5.446 1.00 94.75 93 ARG A O 1
ATOM 703 N N . LEU A 1 94 ? 3.429 -6.726 4.079 1.00 93.19 94 LEU A N 1
ATOM 704 C CA . LEU A 1 94 ? 3.574 -7.884 4.962 1.00 93.19 94 LEU A CA 1
ATOM 705 C C . LEU A 1 94 ? 4.380 -7.604 6.244 1.00 93.19 94 LEU A C 1
ATOM 707 O O . LEU A 1 94 ? 4.413 -8.457 7.122 1.00 93.19 94 LEU A O 1
ATOM 711 N N . LEU A 1 95 ? 5.008 -6.428 6.390 1.00 91.69 95 LEU A N 1
ATOM 712 C CA . LEU A 1 95 ? 5.628 -6.024 7.662 1.00 91.69 95 LEU A CA 1
ATOM 713 C C . LEU A 1 95 ? 4.593 -5.611 8.715 1.00 91.69 95 LEU A C 1
ATOM 715 O O . LEU A 1 95 ? 4.917 -5.602 9.898 1.00 91.69 95 LEU A O 1
ATOM 719 N N . VAL A 1 96 ? 3.381 -5.242 8.290 1.00 89.38 96 VAL A N 1
ATOM 720 C CA . VAL A 1 96 ? 2.313 -4.742 9.175 1.00 89.38 96 VAL A CA 1
ATOM 721 C C . VAL A 1 96 ? 0.993 -5.492 9.018 1.00 89.38 96 VAL A C 1
ATOM 723 O O . VAL A 1 96 ? 0.097 -5.322 9.835 1.00 89.38 96 VAL A O 1
ATOM 726 N N . LEU A 1 97 ? 0.852 -6.310 7.974 1.00 87.06 97 LEU A N 1
ATOM 727 C CA . LEU A 1 97 ? -0.317 -7.152 7.753 1.00 87.06 97 LEU A CA 1
ATOM 728 C C . LEU A 1 97 ? 0.025 -8.607 8.022 1.00 87.06 97 LEU A C 1
ATOM 730 O O . LEU A 1 97 ? 0.982 -9.146 7.462 1.00 87.06 97 LEU A O 1
ATOM 734 N N . THR A 1 98 ? -0.822 -9.260 8.810 1.00 85.44 98 THR A N 1
ATOM 735 C CA . THR A 1 98 ? -0.746 -10.707 8.975 1.00 85.44 98 THR A CA 1
ATOM 736 C C . THR A 1 98 ? -1.433 -11.379 7.777 1.00 85.44 98 THR A C 1
ATOM 738 O O . THR A 1 98 ? -2.564 -11.019 7.433 1.00 85.44 98 THR A O 1
ATOM 741 N N . PRO A 1 99 ? -0.754 -12.296 7.063 1.00 82.94 99 PRO A N 1
ATOM 742 C CA . PRO A 1 99 ? -1.315 -12.910 5.868 1.00 82.94 99 PRO A CA 1
ATOM 743 C C . PRO A 1 99 ? -2.392 -13.944 6.218 1.00 82.94 99 PRO A C 1
ATOM 745 O O . PRO A 1 99 ? -2.166 -14.856 7.009 1.00 82.94 99 PRO A O 1
ATOM 748 N N . GLY A 1 100 ? -3.537 -13.870 5.536 1.00 87.88 100 GLY A N 1
ATOM 749 C CA . GLY A 1 100 ? -4.572 -14.903 5.590 1.00 87.88 100 GLY A CA 1
ATOM 750 C C . GLY A 1 100 ? -5.983 -14.356 5.390 1.00 87.88 100 GLY A C 1
ATOM 751 O O . GLY A 1 100 ? -6.360 -13.341 5.968 1.00 87.88 100 GLY A O 1
ATOM 752 N N . ALA A 1 101 ? -6.802 -15.061 4.605 1.00 84.81 101 ALA A N 1
ATOM 753 C CA . ALA A 1 101 ? -8.186 -14.652 4.346 1.00 84.81 101 ALA A CA 1
ATOM 754 C C . ALA A 1 101 ? -9.045 -14.613 5.626 1.00 84.81 101 ALA A C 1
ATOM 756 O O . ALA A 1 101 ? -9.907 -13.751 5.758 1.00 84.81 101 ALA A O 1
ATOM 757 N N . GLY A 1 102 ? -8.783 -15.514 6.583 1.00 86.50 102 GLY A N 1
ATOM 758 C CA . GLY A 1 102 ? -9.464 -15.525 7.883 1.00 86.50 102 GLY A CA 1
ATOM 759 C C . GLY A 1 102 ? -9.239 -14.239 8.679 1.00 86.50 102 GLY A C 1
ATOM 760 O O . GLY A 1 102 ? -10.196 -13.632 9.146 1.00 86.50 102 GLY A O 1
ATOM 761 N N . GLN A 1 103 ? -7.988 -13.784 8.751 1.00 89.62 103 GLN A N 1
ATOM 762 C CA . GLN A 1 103 ? -7.622 -12.553 9.457 1.00 89.62 103 GLN A CA 1
ATOM 763 C C . GLN A 1 103 ? -8.132 -11.304 8.738 1.00 89.62 103 GLN A C 1
ATOM 765 O O . GLN A 1 103 ? -8.574 -10.364 9.386 1.00 89.62 103 GLN A O 1
ATOM 770 N N . ALA A 1 104 ? -8.154 -11.306 7.401 1.00 89.25 104 ALA A N 1
ATOM 771 C CA . ALA A 1 104 ? -8.755 -10.210 6.643 1.00 89.25 104 ALA A CA 1
ATOM 772 C C . ALA A 1 104 ? -10.246 -10.025 6.983 1.00 89.25 104 ALA A C 1
ATOM 774 O O . ALA A 1 104 ? -10.693 -8.899 7.189 1.00 89.25 104 ALA A O 1
ATOM 775 N N . MET A 1 105 ? -11.006 -11.122 7.106 1.00 91.25 105 MET A N 1
ATOM 776 C CA . MET A 1 105 ? -12.415 -11.057 7.517 1.00 91.25 105 MET A CA 1
ATOM 777 C C . MET A 1 105 ? -12.584 -10.522 8.943 1.00 91.25 105 MET A C 1
ATOM 779 O O . MET A 1 105 ? -13.533 -9.783 9.205 1.00 91.25 105 MET A O 1
ATOM 783 N N . GLU A 1 106 ? -11.675 -10.878 9.851 1.00 93.88 106 GLU A N 1
ATOM 784 C CA . GLU A 1 106 ? -11.648 -10.355 11.218 1.00 93.88 106 GLU A CA 1
ATOM 785 C C . GLU A 1 106 ? -11.382 -8.845 11.236 1.00 93.88 106 GLU A C 1
ATOM 787 O O . GLU A 1 106 ? -12.164 -8.107 11.830 1.00 93.88 106 GLU A O 1
ATOM 792 N N . TYR A 1 107 ? -10.370 -8.357 10.512 1.00 92.88 107 TYR A N 1
ATOM 793 C CA . TYR A 1 107 ? -10.084 -6.921 10.414 1.00 92.88 107 TYR A CA 1
ATOM 794 C C . TYR A 1 107 ? -11.247 -6.127 9.814 1.00 92.88 107 TYR A C 1
ATOM 796 O O . TYR A 1 107 ? -11.598 -5.066 10.333 1.00 92.88 107 TYR A O 1
ATOM 804 N N . ASP A 1 108 ? -11.887 -6.648 8.765 1.00 94.75 108 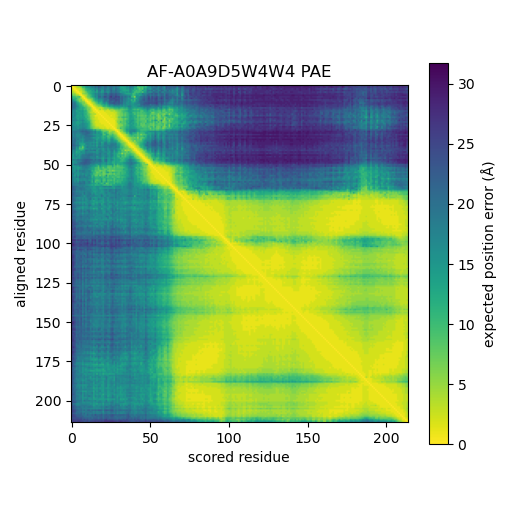ASP A N 1
ATOM 805 C CA . ASP A 1 108 ? -13.071 -6.028 8.167 1.00 94.75 108 ASP A CA 1
ATOM 806 C C . ASP A 1 108 ? -14.239 -5.956 9.156 1.00 94.75 108 ASP A C 1
ATOM 808 O O . ASP A 1 108 ? -14.973 -4.965 9.195 1.00 94.75 108 ASP A O 1
ATOM 812 N N . GLN A 1 109 ? -14.436 -7.004 9.955 1.00 97.44 109 GLN A N 1
ATOM 813 C CA . GLN A 1 109 ? -15.506 -7.037 10.940 1.00 97.44 109 GLN A CA 1
ATOM 814 C C . GLN A 1 109 ? -15.228 -6.083 12.108 1.00 97.44 109 GLN A C 1
ATOM 816 O O . GLN A 1 109 ? -16.106 -5.294 12.462 1.00 97.44 109 GLN A O 1
ATOM 821 N N . THR A 1 110 ? -13.998 -6.061 12.622 1.00 96.94 110 THR A N 1
ATOM 822 C CA . THR A 1 110 ? -13.547 -5.087 13.624 1.00 96.94 110 THR A CA 1
ATOM 823 C C . THR A 1 110 ? -13.717 -3.655 13.114 1.00 96.94 110 THR A C 1
ATOM 825 O O . THR A 1 110 ? -14.262 -2.809 13.821 1.00 96.94 110 THR A O 1
ATOM 828 N N . ALA A 1 111 ? -13.356 -3.375 11.858 1.00 96.44 111 ALA A N 1
ATOM 829 C CA . ALA A 1 111 ? -13.546 -2.065 11.237 1.00 96.44 111 ALA A CA 1
ATOM 830 C C . ALA A 1 111 ? -15.020 -1.620 11.223 1.00 96.44 111 ALA A C 1
ATOM 832 O O . ALA A 1 111 ? -15.326 -0.461 11.518 1.00 96.44 111 ALA A O 1
ATOM 833 N N . ARG A 1 112 ? -15.954 -2.534 10.919 1.00 98.12 112 ARG A N 1
ATOM 834 C CA . ARG A 1 112 ? -17.400 -2.248 10.974 1.00 98.12 112 ARG A CA 1
ATOM 835 C C . ARG A 1 112 ? -17.861 -1.939 12.396 1.00 98.12 112 ARG A C 1
ATOM 837 O O . ARG A 1 112 ? -18.634 -0.999 12.585 1.00 98.12 112 ARG A O 1
ATOM 844 N N . GLU A 1 113 ? -17.390 -2.697 13.383 1.00 98.56 113 GLU A N 1
ATOM 845 C CA . GLU A 1 113 ? -17.731 -2.463 14.788 1.00 98.56 113 GLU A CA 1
ATOM 846 C C . GLU A 1 113 ? -17.198 -1.130 15.304 1.00 98.56 113 GLU A C 1
ATOM 848 O O . GLU A 1 113 ? -17.938 -0.418 15.976 1.00 98.56 113 GLU A O 1
ATOM 853 N N . VAL A 1 114 ? -15.972 -0.743 14.935 1.00 98.25 114 VAL A N 1
ATOM 854 C CA . VAL A 1 114 ? -15.405 0.574 15.266 1.00 98.25 114 VAL A CA 1
ATOM 855 C C . VAL A 1 114 ? -16.314 1.700 14.776 1.00 98.25 114 VAL A C 1
ATOM 857 O O . VAL A 1 114 ? -16.676 2.583 15.555 1.00 98.25 114 VAL A O 1
ATOM 860 N N . LEU A 1 115 ? -16.728 1.662 13.506 1.00 97.44 115 LEU A N 1
ATOM 861 C CA . LEU A 1 115 ? -17.606 2.686 12.930 1.00 97.44 115 LEU A CA 1
ATOM 862 C C . LEU A 1 115 ? -18.971 2.728 13.634 1.00 97.44 115 LEU A C 1
ATOM 864 O O . LEU A 1 115 ? -19.487 3.804 13.940 1.00 97.44 115 LEU A O 1
ATOM 868 N N . ALA A 1 116 ? -19.547 1.563 13.937 1.00 98.06 116 ALA A N 1
ATOM 869 C CA . ALA A 1 116 ? -20.810 1.476 14.661 1.00 98.06 116 ALA A CA 1
ATOM 870 C C . ALA A 1 116 ? -20.688 1.978 16.115 1.00 98.06 116 ALA A C 1
ATOM 872 O O . ALA A 1 116 ? -21.579 2.676 16.601 1.00 98.06 116 ALA A O 1
ATOM 873 N N . ALA A 1 117 ? -19.579 1.682 16.795 1.00 98.12 117 ALA A N 1
ATOM 874 C CA . ALA A 1 117 ? -19.289 2.130 18.156 1.00 98.12 117 ALA A CA 1
ATOM 875 C C . ALA A 1 117 ? -19.098 3.653 18.238 1.00 98.12 117 ALA A C 1
ATOM 877 O O . ALA A 1 117 ? -19.559 4.287 19.188 1.00 98.12 117 ALA A O 1
ATOM 878 N N . GLN A 1 118 ? -18.472 4.264 17.226 1.00 96.50 118 GLN A N 1
ATOM 879 C CA . GLN A 1 118 ? -18.327 5.720 17.139 1.00 96.50 118 GLN A CA 1
ATOM 880 C C . GLN A 1 118 ? -19.683 6.436 17.059 1.00 96.50 118 GLN A C 1
ATOM 882 O O . GLN A 1 118 ? -19.847 7.490 17.671 1.00 96.50 118 GLN A O 1
ATOM 887 N N . ALA A 1 119 ? -20.650 5.857 16.344 1.00 97.19 119 ALA A N 1
ATOM 888 C CA . ALA A 1 119 ? -21.984 6.429 16.165 1.00 97.19 119 ALA A CA 1
ATOM 889 C C . ALA A 1 119 ? -22.959 6.126 17.320 1.00 97.19 119 ALA A C 1
ATOM 891 O O . ALA A 1 119 ? -23.970 6.814 17.469 1.00 97.19 119 ALA A O 1
ATOM 892 N N . ALA A 1 120 ? -22.696 5.092 18.121 1.00 97.75 120 ALA A N 1
ATOM 893 C CA . ALA A 1 120 ? -23.562 4.685 19.223 1.00 97.75 120 ALA A CA 1
ATOM 894 C C . ALA A 1 120 ? -23.341 5.544 20.488 1.00 97.75 120 ALA A C 1
ATOM 896 O O . ALA A 1 120 ? -22.213 5.974 20.745 1.00 97.75 120 ALA A O 1
ATOM 897 N N . PRO A 1 121 ? -24.385 5.784 21.307 1.00 97.25 121 PRO A N 1
ATOM 898 C CA . PRO A 1 121 ? -24.241 6.434 22.610 1.00 97.25 121 PRO A CA 1
ATOM 899 C C . PRO A 1 121 ? -23.561 5.511 23.632 1.00 97.25 121 PRO A C 1
ATOM 901 O O . PRO A 1 121 ? -23.554 4.291 23.474 1.00 97.25 121 PRO A O 1
ATOM 904 N N . ASP A 1 122 ? -23.023 6.096 24.702 1.00 95.19 122 ASP A N 1
ATOM 905 C CA . ASP A 1 122 ? -22.472 5.342 25.832 1.00 95.19 122 ASP A CA 1
ATOM 906 C C . ASP A 1 122 ? -23.529 4.981 26.893 1.00 95.19 122 ASP A C 1
ATOM 908 O O . ASP A 1 122 ? -24.471 5.752 27.099 1.00 95.19 122 ASP A O 1
ATOM 912 N N . PRO A 1 123 ? -23.338 3.866 27.628 1.00 96.06 123 PRO A N 1
ATOM 913 C CA . PRO A 1 123 ? -22.277 2.873 27.436 1.00 96.06 123 PRO A CA 1
ATOM 914 C C . PRO A 1 123 ? -22.553 1.952 26.237 1.00 9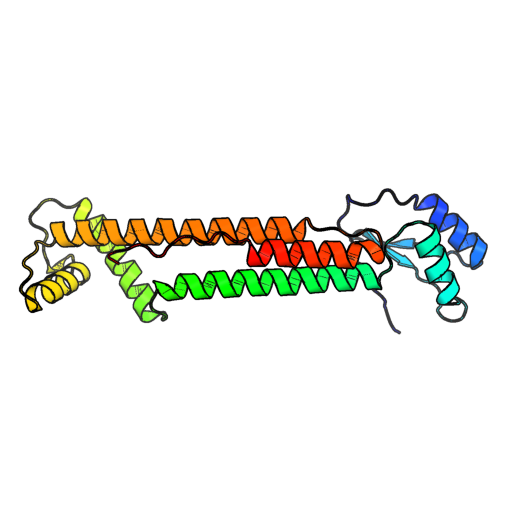6.06 123 PRO A C 1
ATOM 916 O O . PRO A 1 123 ? -23.699 1.617 25.943 1.00 96.06 123 PRO A O 1
ATOM 919 N N . LEU A 1 124 ? -21.487 1.512 25.566 1.00 98.06 124 LEU A N 1
ATOM 920 C CA . LEU A 1 124 ? -21.579 0.505 24.506 1.00 98.06 124 LEU A CA 1
ATOM 921 C C . LEU A 1 124 ? -21.906 -0.879 25.092 1.00 98.06 124 LEU A C 1
ATOM 923 O O . LEU A 1 124 ? -21.364 -1.258 26.129 1.00 98.06 124 LEU A O 1
ATOM 927 N N . ASP A 1 125 ? -22.766 -1.631 24.404 1.00 97.75 125 ASP A N 1
ATOM 928 C CA . ASP A 1 125 ? -23.164 -2.997 24.770 1.00 97.75 125 ASP A CA 1
ATOM 929 C C . ASP A 1 125 ? -22.180 -4.034 24.188 1.00 97.75 125 ASP A C 1
ATOM 931 O O . ASP A 1 125 ? -22.140 -4.183 22.963 1.00 97.75 125 ASP A O 1
ATOM 935 N N . PRO A 1 126 ? -21.432 -4.789 25.015 1.00 97.75 126 PRO A N 1
ATOM 936 C CA . PRO A 1 126 ? -20.476 -5.797 24.547 1.00 97.75 126 PRO A CA 1
ATOM 937 C C . PRO A 1 126 ? -21.069 -6.852 23.610 1.00 97.75 126 PRO A C 1
ATOM 939 O O . PRO A 1 126 ? -20.383 -7.322 22.707 1.00 97.75 126 PRO A O 1
ATOM 942 N N . VAL A 1 127 ? -22.351 -7.201 23.768 1.00 97.88 127 VAL A N 1
ATOM 943 C CA . VAL A 1 127 ? -23.016 -8.201 22.914 1.00 97.88 127 VAL A CA 1
ATOM 944 C C . VAL A 1 127 ? -23.168 -7.697 21.475 1.00 97.88 127 VAL A C 1
ATOM 946 O O . VAL A 1 127 ? -23.202 -8.491 20.536 1.00 97.88 127 VAL A O 1
ATOM 949 N N . ARG A 1 128 ? -23.234 -6.374 21.282 1.00 97.88 128 ARG A N 1
ATOM 950 C CA . ARG A 1 128 ? -23.331 -5.736 19.960 1.00 97.88 128 ARG A CA 1
ATOM 951 C C . ARG A 1 128 ? -21.975 -5.489 19.302 1.00 97.88 128 ARG A C 1
ATOM 953 O O . ARG A 1 128 ? -21.957 -5.203 18.107 1.00 97.88 128 ARG A O 1
ATOM 960 N N . PHE A 1 129 ? -20.886 -5.585 20.065 1.00 98.38 129 PHE A N 1
ATOM 961 C CA . PHE A 1 129 ? -19.518 -5.339 19.605 1.00 98.38 129 PHE A CA 1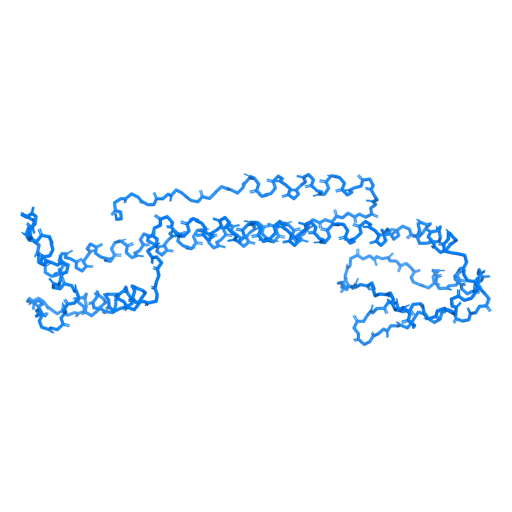
ATOM 962 C C . PHE A 1 129 ? -18.569 -6.477 20.027 1.00 98.38 129 PHE A C 1
ATOM 964 O O . PHE A 1 129 ? -17.616 -6.233 20.773 1.00 98.38 129 PHE A O 1
ATOM 971 N N . PRO A 1 130 ? -18.840 -7.735 19.626 1.00 98.38 130 PRO A N 1
ATOM 972 C CA . PRO A 1 130 ? -18.077 -8.893 20.086 1.00 98.38 130 PRO A CA 1
ATOM 973 C C . PRO A 1 130 ? -16.586 -8.855 19.719 1.00 98.38 130 PRO A C 1
ATOM 975 O O . PRO A 1 130 ? -15.782 -9.392 20.480 1.00 98.38 130 PRO A O 1
ATOM 978 N N . TYR A 1 131 ? -16.191 -8.221 18.609 1.00 98.19 131 TYR A N 1
ATOM 979 C CA . TYR A 1 131 ? -14.774 -8.112 18.237 1.00 98.19 131 TYR A CA 1
ATOM 980 C C . TYR A 1 131 ? -14.061 -7.055 19.088 1.00 98.19 131 TYR A C 1
ATOM 982 O O . TYR A 1 131 ? -12.970 -7.310 19.596 1.00 98.19 131 TYR A O 1
ATOM 990 N N . LEU A 1 132 ? -14.695 -5.903 19.335 1.00 98.38 132 LEU A N 1
ATOM 991 C CA . LEU A 1 132 ? -14.143 -4.909 20.269 1.00 98.38 132 LEU A CA 1
ATOM 992 C C . LEU A 1 132 ? -14.113 -5.423 21.713 1.00 98.38 132 LEU A C 1
ATOM 994 O O . LEU A 1 132 ? -13.214 -5.076 22.476 1.00 98.38 132 LEU A O 1
ATOM 998 N N . GLU A 1 133 ? -15.084 -6.247 22.101 1.00 98.50 133 GLU A N 1
ATOM 999 C CA . GLU A 1 133 ? -15.105 -6.902 23.407 1.00 98.50 133 GLU A CA 1
ATOM 1000 C C . GLU A 1 133 ? -13.973 -7.920 23.555 1.00 98.50 133 GLU A C 1
ATOM 1002 O O . GLU A 1 133 ? -13.332 -7.951 24.605 1.00 98.50 133 GLU A O 1
ATOM 1007 N N . ALA A 1 134 ? -13.685 -8.708 22.515 1.00 98.19 134 ALA A N 1
ATOM 1008 C CA . ALA A 1 134 ? -12.545 -9.620 22.514 1.00 98.19 134 ALA A CA 1
ATOM 1009 C C . ALA A 1 134 ? -11.221 -8.860 22.710 1.00 98.19 134 ALA A C 1
ATOM 1011 O O . ALA A 1 134 ? -10.416 -9.240 23.562 1.00 98.19 134 ALA A O 1
ATOM 1012 N N . GLU A 1 135 ? -11.041 -7.739 22.006 1.00 97.62 135 GLU A N 1
ATOM 1013 C CA . GLU A 1 135 ? -9.874 -6.864 22.161 1.00 97.62 135 GLU A CA 1
ATOM 1014 C C . GLU A 1 135 ? -9.795 -6.277 23.582 1.00 97.62 135 GLU A C 1
ATOM 1016 O O . GLU A 1 135 ? -8.765 -6.351 24.257 1.00 97.62 135 GLU A O 1
ATOM 1021 N N . ARG A 1 136 ? -10.918 -5.764 24.106 1.00 98.19 136 ARG A N 1
ATOM 1022 C CA . ARG A 1 136 ? -11.012 -5.250 25.482 1.00 98.19 136 ARG A CA 1
ATOM 1023 C C . ARG A 1 136 ? -10.639 -6.312 26.519 1.00 98.19 136 ARG A C 1
ATOM 1025 O O . ARG A 1 136 ? -9.946 -6.004 27.491 1.00 98.19 136 ARG A O 1
ATOM 1032 N N . ALA A 1 137 ? -11.104 -7.546 26.331 1.00 98.25 137 ALA A N 1
ATOM 1033 C CA . ALA A 1 137 ? -10.793 -8.674 27.200 1.00 98.25 137 ALA A CA 1
ATOM 1034 C C . ALA A 1 137 ? -9.304 -9.054 27.136 1.00 98.25 137 ALA A C 1
ATOM 1036 O O . ALA A 1 137 ? -8.716 -9.359 28.175 1.00 98.25 137 ALA A O 1
ATOM 1037 N N . ALA A 1 138 ? -8.676 -8.972 25.958 1.00 97.56 138 ALA A N 1
ATOM 1038 C CA . ALA A 1 138 ? -7.243 -9.206 25.792 1.00 97.56 138 ALA A CA 1
ATOM 1039 C C . ALA A 1 138 ? -6.397 -8.180 26.570 1.00 97.56 138 ALA A C 1
ATOM 1041 O O . ALA A 1 138 ? -5.494 -8.569 27.315 1.00 97.56 138 ALA A O 1
ATOM 1042 N N . TYR A 1 139 ? -6.737 -6.888 26.501 1.00 97.75 139 TYR A N 1
ATOM 1043 C CA . TYR A 1 139 ? -6.097 -5.855 27.330 1.00 97.75 139 TYR A CA 1
ATOM 1044 C C . TYR A 1 139 ? -6.299 -6.103 28.830 1.00 97.75 139 TYR A C 1
ATOM 1046 O O . TYR A 1 139 ? -5.349 -6.014 29.616 1.00 97.75 139 TYR A O 1
ATOM 1054 N N . ALA A 1 140 ? -7.516 -6.472 29.238 1.00 97.94 140 ALA A N 1
ATOM 1055 C CA . ALA A 1 140 ? -7.813 -6.762 30.638 1.00 97.94 140 ALA A CA 1
ATOM 1056 C C . ALA A 1 140 ? -6.970 -7.931 31.178 1.00 97.94 140 ALA A C 1
ATOM 1058 O O . ALA A 1 140 ? -6.528 -7.884 32.328 1.00 97.94 140 ALA A O 1
ATOM 1059 N N . ALA A 1 141 ? -6.683 -8.941 30.349 1.00 98.25 141 ALA A N 1
ATOM 1060 C CA . ALA A 1 141 ? -5.861 -10.093 30.722 1.00 98.25 141 ALA A CA 1
ATOM 1061 C C . ALA A 1 141 ? -4.402 -9.730 31.062 1.00 98.25 141 ALA A C 1
ATOM 1063 O O . ALA A 1 141 ? -3.762 -10.445 31.832 1.00 98.25 141 ALA A O 1
ATOM 1064 N N . ILE A 1 142 ? -3.891 -8.607 30.547 1.00 97.88 142 ILE A N 1
ATOM 1065 C CA . ILE A 1 142 ? -2.556 -8.075 30.872 1.00 97.88 142 ILE A CA 1
ATOM 1066 C C . ILE A 1 142 ? -2.604 -6.902 31.867 1.00 97.88 142 ILE A C 1
ATOM 1068 O O . ILE A 1 142 ? -1.624 -6.177 32.029 1.00 97.88 142 ILE A O 1
ATOM 1072 N N . GLY A 1 143 ? -3.738 -6.708 32.550 1.00 97.81 143 GLY A N 1
ATOM 1073 C CA . GLY A 1 143 ? -3.910 -5.687 33.587 1.00 97.81 143 GLY A CA 1
ATOM 1074 C C . GLY A 1 143 ? -4.237 -4.284 33.068 1.00 97.81 143 GLY A C 1
ATOM 1075 O O . GLY A 1 143 ? -4.218 -3.331 33.847 1.00 97.81 143 GLY A O 1
ATOM 1076 N N . VAL A 1 144 ? -4.555 -4.136 31.780 1.00 97.94 144 VAL A N 1
ATOM 1077 C CA . VAL A 1 144 ? -4.940 -2.856 31.174 1.00 97.94 144 VAL A CA 1
ATOM 1078 C C . VAL A 1 144 ? -6.465 -2.764 31.112 1.00 97.94 144 VAL A C 1
ATOM 1080 O O . VAL A 1 144 ? -7.124 -3.525 30.410 1.00 97.94 144 VAL A O 1
ATOM 1083 N N . VAL A 1 145 ? -7.048 -1.823 31.856 1.00 97.38 145 VAL A N 1
ATOM 1084 C CA . VAL A 1 145 ? -8.507 -1.653 31.929 1.00 97.38 145 VAL A CA 1
ATOM 1085 C C . VAL A 1 145 ? -8.946 -0.522 31.005 1.00 97.38 145 VAL A C 1
ATOM 1087 O O . VAL A 1 145 ? -8.657 0.645 31.265 1.00 97.38 145 VAL A O 1
ATOM 1090 N N . LEU A 1 146 ? -9.670 -0.873 29.942 1.00 97.62 146 LEU A N 1
ATOM 1091 C CA . LEU A 1 146 ? -10.217 0.062 28.957 1.00 97.62 146 LEU A CA 1
ATOM 1092 C C . LEU A 1 146 ? -11.723 -0.161 28.787 1.00 97.62 146 LEU A C 1
ATOM 1094 O O . LEU A 1 146 ? -12.227 -1.275 28.941 1.00 97.62 146 LEU A O 1
ATOM 1098 N N . THR A 1 147 ? -12.452 0.901 28.454 1.00 98.12 147 THR A N 1
ATOM 1099 C CA . THR A 1 147 ? -13.844 0.812 27.995 1.00 98.12 147 THR A CA 1
ATOM 1100 C C . THR A 1 147 ? -13.895 0.419 26.518 1.00 98.12 147 THR A C 1
ATOM 1102 O O . THR A 1 147 ? -12.943 0.656 25.775 1.00 98.12 147 THR A O 1
ATOM 1105 N N . LEU A 1 148 ? -15.030 -0.108 26.045 1.00 98.25 148 LEU A N 1
ATOM 1106 C CA . LEU A 1 148 ? -15.226 -0.385 24.612 1.00 98.25 148 LEU A CA 1
ATOM 1107 C C . LEU A 1 148 ? -15.031 0.862 23.736 1.00 98.25 148 LEU A C 1
ATOM 1109 O O . LEU A 1 148 ? -14.528 0.752 22.622 1.00 98.25 148 LEU A O 1
ATOM 1113 N N . ARG A 1 149 ? -15.374 2.059 24.237 1.00 98.06 149 ARG A N 1
ATOM 1114 C CA . ARG A 1 149 ? -15.140 3.305 23.494 1.00 98.06 149 ARG A CA 1
ATOM 1115 C C . ARG A 1 149 ? -13.655 3.626 23.371 1.00 98.06 149 ARG A C 1
ATOM 1117 O O . ARG A 1 149 ? -13.223 4.051 22.305 1.00 98.06 149 ARG A O 1
ATOM 1124 N N . GLN A 1 150 ? -12.878 3.414 24.433 1.00 97.81 150 GLN A N 1
ATOM 1125 C CA . GLN A 1 150 ? -11.427 3.604 24.389 1.00 97.81 150 GLN A CA 1
ATOM 1126 C C . GLN A 1 150 ? -10.768 2.609 23.428 1.00 97.81 150 GLN A C 1
ATOM 1128 O O . GLN A 1 150 ? -9.921 3.017 22.639 1.00 97.81 150 GLN A O 1
ATOM 1133 N N . ILE A 1 151 ? -11.212 1.348 23.432 1.00 98.06 151 ILE A N 1
ATOM 1134 C CA . ILE A 1 151 ? -10.772 0.342 22.456 1.00 98.06 151 ILE A CA 1
ATOM 1135 C C . ILE A 1 151 ? -11.111 0.796 21.034 1.00 98.06 151 ILE A C 1
ATOM 1137 O O . ILE A 1 151 ? -10.213 0.920 20.211 1.00 98.06 151 ILE A O 1
ATOM 1141 N N . ALA A 1 152 ? -12.364 1.176 20.756 1.00 98.06 152 ALA A N 1
ATOM 1142 C CA . ALA A 1 152 ? -12.763 1.668 19.436 1.00 98.06 152 ALA A CA 1
ATOM 1143 C C . ALA A 1 152 ? -11.911 2.862 18.963 1.00 98.06 152 ALA A C 1
ATOM 1145 O O . ALA A 1 152 ? -11.536 2.932 17.793 1.00 98.06 152 ALA A O 1
ATOM 1146 N N . GLN A 1 153 ? -11.577 3.799 19.857 1.00 97.38 153 GLN A N 1
ATOM 1147 C CA . GLN A 1 153 ? -10.706 4.941 19.554 1.00 97.38 153 GLN A CA 1
ATOM 1148 C C . GLN A 1 153 ? -9.272 4.507 19.220 1.00 97.38 153 GLN A C 1
ATOM 1150 O O . GLN A 1 153 ? -8.710 4.993 18.237 1.00 97.38 153 GLN A O 1
ATOM 1155 N N . GLN A 1 154 ? -8.694 3.582 19.990 1.00 95.75 154 GLN A N 1
ATOM 1156 C CA . GLN A 1 154 ? -7.360 3.035 19.719 1.00 95.75 154 GLN A CA 1
ATOM 1157 C C . GLN A 1 154 ? -7.328 2.283 18.385 1.00 95.75 154 GLN A C 1
ATOM 1159 O O . GLN A 1 154 ? -6.483 2.570 17.538 1.00 95.75 154 GLN A O 1
ATOM 1164 N N . THR A 1 155 ? -8.306 1.410 18.139 1.00 95.19 155 THR A N 1
ATOM 1165 C CA . THR A 1 155 ? -8.430 0.685 16.872 1.00 95.19 155 THR A CA 1
ATOM 1166 C C . THR A 1 155 ? -8.624 1.644 15.694 1.00 95.19 155 THR A C 1
ATOM 1168 O O . THR A 1 155 ? -8.009 1.459 14.648 1.00 95.19 155 THR A O 1
ATOM 1171 N N . THR A 1 156 ? -9.396 2.727 15.859 1.00 96.12 156 THR A N 1
ATOM 1172 C CA . THR A 1 156 ? -9.533 3.779 14.829 1.00 96.12 156 THR A CA 1
ATOM 1173 C C . THR A 1 156 ? -8.181 4.398 14.475 1.00 96.12 156 THR A C 1
ATOM 1175 O O . THR A 1 156 ? -7.882 4.611 13.296 1.00 96.12 156 THR A O 1
ATOM 1178 N N . ALA A 1 157 ? -7.364 4.708 15.486 1.00 94.25 157 ALA A N 1
ATOM 1179 C CA . ALA A 1 157 ? -6.044 5.288 15.281 1.00 94.25 157 ALA A CA 1
ATOM 1180 C C . ALA A 1 157 ? -5.119 4.313 14.532 1.00 94.25 157 ALA A C 1
ATOM 1182 O O . ALA A 1 157 ? -4.500 4.712 13.544 1.00 94.25 157 ALA A O 1
ATOM 1183 N N . ALA A 1 158 ? -5.104 3.034 14.926 1.00 92.12 158 ALA A N 1
ATOM 1184 C CA . ALA A 1 158 ? -4.340 1.987 14.245 1.00 92.12 158 ALA A CA 1
ATOM 1185 C C . ALA A 1 158 ? -4.784 1.808 12.781 1.00 92.12 158 ALA A C 1
ATOM 1187 O O . ALA A 1 158 ? -3.960 1.863 11.868 1.00 92.12 158 ALA A O 1
ATOM 1188 N N . MET A 1 159 ? -6.094 1.711 12.529 1.00 92.12 159 MET A N 1
ATOM 1189 C CA . MET A 1 159 ? -6.653 1.619 11.174 1.00 92.12 159 MET A CA 1
ATOM 1190 C C . MET A 1 159 ? -6.273 2.824 10.307 1.00 92.12 159 MET A C 1
ATOM 1192 O O . MET A 1 159 ? -5.941 2.668 9.132 1.00 92.12 159 MET A O 1
ATOM 1196 N N . THR A 1 160 ? -6.299 4.031 10.877 1.00 93.69 160 THR A N 1
ATOM 1197 C CA . THR A 1 160 ? -5.912 5.261 10.171 1.00 93.69 160 THR A CA 1
ATOM 1198 C C . THR A 1 160 ? -4.426 5.245 9.813 1.00 93.69 160 THR A C 1
ATOM 1200 O O . THR A 1 160 ? -4.064 5.564 8.679 1.00 93.69 160 THR A O 1
ATOM 1203 N N . ALA A 1 161 ? -3.566 4.824 10.746 1.00 93.12 161 ALA A N 1
ATOM 1204 C CA . ALA A 1 161 ? -2.135 4.670 10.504 1.00 93.12 161 ALA A CA 1
ATOM 1205 C C . ALA A 1 161 ? -1.847 3.627 9.409 1.00 93.12 161 ALA A C 1
ATOM 1207 O O . ALA A 1 161 ? -1.061 3.895 8.496 1.00 93.12 161 ALA A O 1
ATOM 1208 N N . TRP A 1 162 ? -2.530 2.478 9.429 1.00 92.25 162 TRP A N 1
ATOM 1209 C CA . TRP A 1 162 ? -2.418 1.454 8.383 1.00 92.25 162 TRP A CA 1
ATOM 1210 C C . TRP A 1 162 ? -2.884 1.949 7.019 1.00 92.25 162 TRP A C 1
ATOM 1212 O O . TRP A 1 162 ? -2.195 1.736 6.018 1.00 92.25 162 TRP A O 1
ATOM 1222 N N . ALA A 1 163 ? -4.023 2.639 6.963 1.00 93.25 163 ALA A N 1
ATOM 1223 C CA . ALA A 1 163 ? -4.540 3.198 5.721 1.00 93.25 163 ALA A CA 1
ATOM 1224 C C . ALA A 1 163 ? -3.560 4.218 5.120 1.00 93.25 163 ALA A C 1
ATOM 1226 O O . ALA A 1 163 ? -3.278 4.168 3.920 1.00 93.25 163 ALA A O 1
ATOM 1227 N N . ALA A 1 164 ? -2.988 5.096 5.951 1.00 95.25 164 ALA A N 1
ATOM 1228 C CA . ALA A 1 164 ? -1.980 6.062 5.527 1.00 95.25 164 ALA A CA 1
ATOM 1229 C C . ALA A 1 164 ? -0.709 5.372 4.998 1.00 95.25 164 ALA A C 1
ATOM 1231 O O . ALA A 1 164 ? -0.234 5.705 3.910 1.00 95.25 164 ALA A O 1
ATOM 1232 N N . TYR A 1 165 ? -0.201 4.362 5.712 1.00 96.38 165 TYR A N 1
ATOM 1233 C CA . TYR A 1 165 ? 0.966 3.584 5.292 1.00 96.38 165 TYR A CA 1
ATOM 1234 C C . TYR A 1 165 ? 0.735 2.853 3.960 1.00 96.38 165 TYR A C 1
ATOM 1236 O O . TYR A 1 165 ? 1.535 2.957 3.026 1.00 96.38 165 TYR A O 1
ATOM 1244 N N . GLY A 1 166 ? -0.403 2.164 3.826 1.00 95.62 166 GLY A N 1
ATOM 1245 C CA . GLY A 1 166 ? -0.781 1.464 2.599 1.00 95.62 166 GLY A CA 1
ATOM 1246 C C . GLY A 1 166 ? -0.962 2.408 1.406 1.00 95.62 166 GLY A C 1
ATOM 1247 O O . GLY A 1 166 ? -0.550 2.081 0.287 1.00 95.62 166 GLY A O 1
ATOM 1248 N N . ALA A 1 167 ? -1.529 3.597 1.636 1.00 97.50 167 ALA A N 1
ATOM 1249 C CA . ALA A 1 167 ? -1.662 4.636 0.620 1.00 97.50 167 ALA A CA 1
ATOM 1250 C C . ALA A 1 167 ? -0.296 5.171 0.162 1.00 97.50 167 ALA A C 1
ATOM 1252 O O . ALA A 1 167 ? -0.075 5.283 -1.046 1.00 97.50 167 ALA A O 1
ATOM 1253 N N . ALA A 1 168 ? 0.630 5.421 1.092 1.00 97.88 168 ALA A N 1
ATOM 1254 C CA . ALA A 1 168 ? 1.991 5.853 0.777 1.00 97.88 168 ALA A CA 1
ATOM 1255 C C . ALA A 1 168 ? 2.739 4.806 -0.072 1.00 97.88 168 ALA A C 1
ATOM 1257 O O . ALA A 1 168 ? 3.200 5.126 -1.167 1.00 97.88 168 ALA A O 1
ATOM 1258 N N . ILE A 1 169 ? 2.721 3.522 0.324 1.00 98.12 169 ILE A N 1
ATOM 1259 C CA . ILE A 1 169 ? 3.288 2.426 -0.491 1.00 98.12 169 ILE A CA 1
ATOM 1260 C C . ILE A 1 169 ? 2.667 2.405 -1.893 1.00 98.12 169 ILE A C 1
ATOM 1262 O O . ILE A 1 169 ? 3.365 2.231 -2.896 1.00 98.12 169 ILE A O 1
ATOM 1266 N N . LYS A 1 170 ? 1.338 2.543 -1.996 1.00 98.12 170 LYS A N 1
ATOM 1267 C CA . LYS A 1 170 ? 0.644 2.543 -3.292 1.00 98.12 170 LYS A CA 1
ATOM 1268 C C . LYS A 1 170 ? 1.118 3.703 -4.172 1.00 98.12 170 LYS A C 1
ATOM 1270 O O . LYS A 1 170 ? 1.306 3.475 -5.372 1.00 98.12 170 LYS A O 1
ATOM 1275 N N . ALA A 1 171 ? 1.279 4.895 -3.599 1.00 98.31 171 ALA A N 1
ATOM 1276 C CA . ALA A 1 171 ? 1.734 6.089 -4.299 1.00 98.31 171 ALA A CA 1
ATOM 1277 C C . ALA A 1 171 ? 3.159 5.905 -4.839 1.00 98.31 171 ALA A C 1
ATOM 1279 O O . ALA A 1 171 ? 3.357 6.024 -6.050 1.00 98.31 171 ALA A O 1
ATOM 1280 N N . ASP A 1 172 ? 4.106 5.499 -3.991 1.00 98.50 172 ASP A N 1
ATOM 1281 C CA . ASP A 1 172 ? 5.509 5.302 -4.376 1.00 98.50 172 ASP A CA 1
ATOM 1282 C C . ASP A 1 172 ? 5.666 4.228 -5.449 1.00 98.50 172 ASP A C 1
ATOM 1284 O O . ASP A 1 172 ? 6.292 4.451 -6.489 1.00 98.50 172 ASP A O 1
ATOM 1288 N N . ARG A 1 173 ? 5.001 3.083 -5.259 1.00 98.62 173 ARG A N 1
ATOM 1289 C CA . ARG A 1 173 ? 4.968 1.993 -6.240 1.00 98.62 173 ARG A CA 1
ATOM 1290 C C . ARG A 1 173 ? 4.423 2.472 -7.585 1.00 98.62 173 ARG A C 1
ATOM 1292 O O . ARG A 1 173 ? 4.978 2.149 -8.635 1.00 98.62 173 ARG A O 1
ATOM 1299 N N . ARG A 1 174 ? 3.320 3.234 -7.587 1.00 98.38 174 ARG A N 1
ATOM 1300 C CA . ARG A 1 174 ? 2.722 3.741 -8.832 1.00 98.38 174 ARG A CA 1
ATOM 1301 C C . ARG A 1 174 ? 3.642 4.752 -9.508 1.00 98.38 174 ARG A C 1
ATOM 1303 O O . ARG A 1 174 ? 3.831 4.647 -10.717 1.00 98.38 174 ARG A O 1
ATOM 1310 N N . MET A 1 175 ? 4.218 5.681 -8.751 1.00 98.50 175 MET A N 1
ATOM 1311 C CA . MET A 1 175 ? 5.169 6.662 -9.265 1.00 98.50 175 MET A CA 1
ATOM 1312 C C . MET A 1 175 ? 6.384 5.976 -9.899 1.00 98.50 175 MET A C 1
ATOM 1314 O O . MET A 1 175 ? 6.751 6.319 -11.020 1.00 98.50 175 MET A O 1
ATOM 1318 N N . ALA A 1 176 ? 6.984 4.992 -9.227 1.00 98.38 176 ALA A N 1
ATOM 1319 C CA . ALA A 1 176 ? 8.135 4.259 -9.749 1.00 98.38 176 ALA A CA 1
ATOM 1320 C C . ALA A 1 176 ? 7.806 3.552 -11.072 1.00 98.38 176 ALA A C 1
ATOM 1322 O O . ALA A 1 176 ? 8.537 3.708 -12.046 1.00 98.38 176 ALA A O 1
ATOM 1323 N N . LYS A 1 177 ? 6.663 2.854 -11.152 1.00 98.38 177 LYS A N 1
ATOM 1324 C CA . LYS A 1 177 ? 6.226 2.190 -12.394 1.00 98.38 177 LYS A CA 1
ATOM 1325 C C . LYS A 1 177 ? 5.976 3.179 -13.534 1.00 98.38 177 LYS A C 1
ATOM 1327 O O . LYS A 1 177 ? 6.319 2.881 -14.671 1.00 98.38 177 LYS A O 1
ATOM 1332 N N . LEU A 1 178 ? 5.417 4.354 -13.238 1.00 98.19 178 LEU A N 1
ATOM 1333 C CA . LEU A 1 178 ? 5.248 5.417 -14.235 1.00 98.19 178 LEU A CA 1
ATOM 1334 C C . LEU A 1 178 ? 6.601 5.944 -14.732 1.00 98.19 178 LEU A C 1
ATOM 1336 O O . LEU A 1 178 ? 6.789 6.077 -15.937 1.00 98.19 178 LEU A O 1
ATOM 1340 N N . LYS A 1 179 ? 7.559 6.180 -13.826 1.00 98.31 179 LYS A N 1
ATOM 1341 C CA . LYS A 1 179 ? 8.920 6.604 -14.188 1.00 98.31 179 LYS A CA 1
ATOM 1342 C C . LYS A 1 179 ? 9.636 5.556 -15.041 1.00 98.31 179 LYS A C 1
ATOM 1344 O O . LYS A 1 179 ? 10.234 5.926 -16.040 1.00 98.31 179 LYS A O 1
ATOM 1349 N N . ILE A 1 180 ? 9.540 4.272 -14.682 1.00 97.94 180 ILE A N 1
ATOM 1350 C CA . ILE A 1 180 ? 10.105 3.151 -15.454 1.00 97.94 180 ILE A CA 1
ATOM 1351 C C . ILE A 1 180 ? 9.476 3.082 -16.850 1.00 97.94 180 ILE A C 1
ATOM 1353 O O . ILE A 1 180 ? 10.194 2.954 -17.838 1.00 97.94 180 ILE A O 1
ATOM 1357 N N . GLY A 1 181 ? 8.147 3.198 -16.944 1.00 96.06 181 GLY A N 1
ATOM 1358 C CA . GLY A 1 181 ? 7.435 3.186 -18.225 1.00 96.06 181 GLY A CA 1
ATOM 1359 C C . GLY A 1 181 ? 7.875 4.313 -19.162 1.00 96.06 181 GLY A C 1
ATOM 1360 O O . GLY A 1 181 ? 8.019 4.082 -20.359 1.00 96.06 181 GLY A O 1
ATOM 1361 N N . ALA A 1 182 ? 8.168 5.492 -18.604 1.00 96.62 182 ALA A N 1
ATOM 1362 C CA . ALA A 1 182 ? 8.621 6.665 -19.348 1.00 96.62 182 ALA A CA 1
ATOM 1363 C C . ALA A 1 182 ? 10.094 6.607 -19.800 1.00 96.62 182 ALA A C 1
ATOM 1365 O O . ALA A 1 182 ? 10.529 7.481 -20.550 1.00 96.62 182 ALA A O 1
ATOM 1366 N N . VAL A 1 183 ? 10.880 5.616 -19.357 1.00 96.06 183 VAL A N 1
ATOM 1367 C CA . VAL A 1 183 ? 12.261 5.442 -19.830 1.00 96.06 183 VAL A CA 1
ATOM 1368 C C . VAL A 1 183 ? 12.245 5.030 -21.301 1.00 96.06 183 VAL A C 1
ATOM 1370 O O . VAL A 1 183 ? 11.546 4.095 -21.695 1.00 96.06 183 VAL A O 1
ATOM 1373 N N . THR A 1 184 ? 13.041 5.709 -22.119 1.00 93.06 184 THR A N 1
ATOM 1374 C CA . THR A 1 184 ? 13.161 5.457 -23.559 1.00 93.06 184 THR A CA 1
ATOM 1375 C C . THR A 1 184 ? 14.628 5.303 -23.948 1.00 93.06 184 THR A C 1
ATOM 1377 O O . THR A 1 184 ? 15.521 5.755 -23.235 1.00 93.06 184 THR A O 1
ATOM 1380 N N . ALA A 1 185 ? 14.866 4.625 -25.067 1.00 88.75 185 ALA A N 1
ATOM 1381 C CA . ALA A 1 185 ? 16.161 4.549 -25.729 1.00 88.75 185 ALA A CA 1
ATOM 1382 C C . ALA A 1 185 ? 15.908 4.475 -27.237 1.00 88.75 185 ALA A C 1
ATOM 1384 O O . ALA A 1 185 ? 15.095 3.663 -27.690 1.00 88.75 185 ALA A O 1
ATOM 1385 N N . SER A 1 186 ? 16.589 5.323 -27.998 1.00 82.44 186 SER A N 1
ATOM 1386 C CA . SER A 1 186 ? 16.454 5.426 -29.456 1.00 82.44 186 SER A CA 1
ATOM 1387 C C . SER A 1 186 ? 17.616 4.764 -30.193 1.00 82.44 186 SER A C 1
ATOM 1389 O O . SER A 1 186 ? 17.530 4.521 -31.393 1.00 82.44 186 SER A O 1
ATOM 1391 N N . SER A 1 187 ? 18.693 4.427 -29.483 1.00 78.75 187 SER A N 1
ATOM 1392 C CA . SER A 1 187 ? 19.879 3.791 -30.051 1.00 78.75 187 SER A CA 1
ATOM 1393 C C . SER A 1 187 ? 20.450 2.715 -29.118 1.00 78.75 187 SER A C 1
ATOM 1395 O O . SER A 1 187 ? 20.205 2.755 -27.909 1.00 78.75 187 SER A O 1
ATOM 1397 N N . PRO A 1 188 ? 21.246 1.756 -29.631 1.00 79.12 188 PRO A N 1
ATOM 1398 C CA . PRO A 1 188 ? 21.918 0.765 -28.791 1.00 79.12 188 PRO A CA 1
ATOM 1399 C C . PRO A 1 188 ? 22.788 1.379 -27.685 1.00 79.12 188 PRO A C 1
ATOM 1401 O O . PRO A 1 188 ? 22.782 0.877 -26.567 1.00 79.12 188 PRO A O 1
ATOM 1404 N N . GLY A 1 189 ? 23.478 2.493 -27.961 1.00 81.94 189 GLY A N 1
ATOM 1405 C CA . GLY A 1 189 ? 24.308 3.185 -26.966 1.00 81.94 189 GLY A CA 1
ATOM 1406 C C . GLY A 1 189 ? 23.509 3.837 -25.830 1.00 81.94 189 GLY A C 1
ATOM 1407 O O . GLY A 1 189 ? 24.029 4.005 -24.731 1.00 81.94 189 GLY A O 1
ATOM 1408 N N . GLU A 1 190 ? 22.235 4.163 -26.060 1.00 90.06 190 GLU A N 1
ATOM 1409 C CA . GLU A 1 190 ? 21.336 4.701 -25.031 1.00 90.06 190 GLU A CA 1
ATOM 1410 C C . GLU A 1 190 ? 20.737 3.613 -24.132 1.00 90.06 190 GLU A C 1
ATOM 1412 O O . GLU A 1 190 ? 20.251 3.926 -23.045 1.00 90.06 190 GLU A O 1
ATOM 1417 N N . VAL A 1 191 ? 20.780 2.338 -24.542 1.00 89.69 191 VAL A N 1
ATOM 1418 C CA . VAL A 1 191 ? 20.201 1.232 -23.761 1.00 89.69 191 VAL A CA 1
ATOM 1419 C C . VAL A 1 191 ? 20.871 1.116 -22.404 1.00 89.69 191 VAL A C 1
ATOM 1421 O O . VAL A 1 191 ? 20.174 1.034 -21.399 1.00 89.69 191 VAL A O 1
ATOM 1424 N N . ASP A 1 192 ? 22.198 1.166 -22.343 1.00 90.19 192 ASP A N 1
ATOM 1425 C CA . ASP A 1 192 ? 22.918 1.036 -21.074 1.00 90.19 192 ASP A CA 1
ATOM 1426 C C . ASP A 1 192 ? 22.576 2.180 -20.109 1.00 90.19 192 ASP A C 1
ATOM 1428 O O . ASP A 1 192 ? 22.355 1.953 -18.916 1.00 90.19 192 ASP A O 1
ATOM 1432 N N . ALA A 1 193 ? 22.436 3.403 -20.629 1.00 94.44 193 ALA A N 1
ATOM 1433 C CA . ALA A 1 193 ? 21.990 4.552 -19.847 1.00 94.44 193 ALA A CA 1
ATOM 1434 C C . ALA A 1 193 ? 20.544 4.374 -19.349 1.00 94.44 193 ALA A C 1
ATOM 1436 O O . ALA A 1 193 ? 20.261 4.621 -18.175 1.00 94.44 193 ALA A O 1
ATOM 1437 N N . ALA A 1 194 ? 19.644 3.886 -20.207 1.00 95.94 194 ALA A N 1
ATOM 1438 C CA . ALA A 1 194 ? 18.259 3.589 -19.853 1.00 95.94 194 ALA A CA 1
ATOM 1439 C C . ALA A 1 194 ? 18.156 2.485 -18.783 1.00 95.94 194 ALA A C 1
ATOM 1441 O O . ALA A 1 194 ? 17.384 2.611 -17.831 1.00 95.94 194 ALA A O 1
ATOM 1442 N N . LEU A 1 195 ? 18.967 1.428 -18.884 1.00 95.69 195 LEU A N 1
ATOM 1443 C CA . LEU A 1 195 ? 19.050 0.370 -17.874 1.00 95.69 195 LEU A CA 1
ATOM 1444 C C . LEU A 1 195 ? 19.561 0.917 -16.534 1.00 95.69 195 LEU A C 1
ATOM 1446 O O . LEU A 1 195 ? 18.984 0.611 -15.488 1.00 95.69 195 LEU A O 1
ATOM 1450 N N . GLY A 1 196 ? 20.582 1.778 -16.561 1.00 96.56 196 GLY A N 1
ATOM 1451 C CA . GLY A 1 196 ? 21.068 2.487 -15.376 1.00 96.56 196 GLY A CA 1
ATOM 1452 C C . GLY A 1 196 ? 19.995 3.377 -14.740 1.00 96.56 196 GLY A C 1
ATOM 1453 O O . GLY A 1 196 ? 19.825 3.368 -13.520 1.00 96.56 196 GLY A O 1
ATOM 1454 N N . GLN A 1 197 ? 19.208 4.088 -15.553 1.00 98.25 197 GLN A N 1
ATOM 1455 C CA . GLN A 1 197 ? 18.088 4.901 -15.078 1.00 98.25 197 GLN A CA 1
ATOM 1456 C C . GLN A 1 197 ? 16.998 4.045 -14.419 1.00 98.25 197 GLN A C 1
ATOM 1458 O O . GLN A 1 197 ? 16.504 4.406 -13.350 1.00 98.25 197 GLN A O 1
ATOM 1463 N N . ILE A 1 198 ? 16.634 2.906 -15.018 1.00 98.31 198 ILE A N 1
ATOM 1464 C CA . ILE A 1 198 ? 15.669 1.959 -14.438 1.00 98.31 198 ILE A CA 1
ATOM 1465 C C . ILE A 1 198 ? 16.153 1.471 -13.066 1.00 98.31 198 ILE A C 1
ATOM 1467 O O . ILE A 1 198 ? 15.370 1.449 -12.113 1.00 98.31 198 ILE A O 1
ATOM 1471 N N . GLU A 1 199 ? 17.434 1.124 -12.935 1.00 98.19 199 GLU A N 1
ATOM 1472 C CA . GLU A 1 199 ? 17.994 0.670 -11.659 1.00 98.19 199 GLU A CA 1
ATOM 1473 C C . GLU A 1 199 ? 18.023 1.783 -10.604 1.00 98.19 199 GLU A C 1
ATOM 1475 O O . GLU A 1 199 ? 17.643 1.559 -9.450 1.00 98.19 199 GLU A O 1
ATOM 1480 N N . ALA A 1 200 ? 18.382 3.005 -10.999 1.00 98.44 200 ALA A N 1
ATOM 1481 C CA . ALA A 1 200 ? 18.336 4.167 -10.118 1.00 98.44 200 ALA A CA 1
ATOM 1482 C C . ALA A 1 200 ? 16.906 4.459 -9.629 1.00 98.44 200 ALA A C 1
ATOM 1484 O O . ALA A 1 200 ? 16.706 4.767 -8.456 1.00 98.44 200 ALA A O 1
ATOM 1485 N N . ILE A 1 201 ? 15.891 4.308 -10.492 1.00 98.50 201 ILE A N 1
ATOM 1486 C CA . ILE A 1 201 ? 14.484 4.461 -10.092 1.00 98.50 201 ILE A CA 1
ATOM 1487 C C . ILE A 1 201 ? 14.092 3.405 -9.055 1.00 98.50 201 ILE A C 1
ATOM 1489 O O . ILE A 1 201 ? 13.453 3.757 -8.067 1.00 98.50 201 ILE A O 1
ATOM 1493 N N . LYS A 1 202 ? 14.458 2.131 -9.260 1.00 97.88 202 LYS A N 1
ATOM 1494 C CA . LYS A 1 202 ? 14.127 1.034 -8.332 1.00 97.88 202 LYS A CA 1
ATOM 1495 C C . LYS A 1 202 ? 14.767 1.222 -6.958 1.00 97.88 202 LYS A C 1
ATOM 1497 O O . LYS A 1 202 ? 14.104 1.068 -5.937 1.00 97.88 202 LYS A O 1
ATOM 1502 N N . THR A 1 203 ? 16.061 1.522 -6.941 1.00 97.81 203 THR A N 1
ATOM 1503 C CA . THR A 1 203 ? 16.849 1.649 -5.705 1.00 97.81 203 THR A CA 1
ATOM 1504 C C . THR A 1 203 ? 16.570 2.959 -4.973 1.00 97.81 203 THR A C 1
ATOM 1506 O O . THR A 1 203 ? 16.652 3.006 -3.749 1.00 97.81 203 THR A O 1
ATOM 1509 N N . GLY A 1 204 ? 16.173 4.003 -5.702 1.00 98.00 204 GLY A N 1
ATOM 1510 C CA . GLY A 1 204 ? 15.827 5.314 -5.161 1.00 98.00 204 GLY A CA 1
ATOM 1511 C C . GLY A 1 204 ? 14.402 5.446 -4.617 1.00 98.00 204 GLY A C 1
ATOM 1512 O O . GLY A 1 204 ? 13.986 6.566 -4.318 1.00 98.00 204 GLY A O 1
ATOM 1513 N N . ILE A 1 205 ? 13.618 4.364 -4.508 1.00 98.19 205 ILE A N 1
ATOM 1514 C CA . ILE A 1 205 ? 12.269 4.453 -3.930 1.00 98.19 205 ILE A CA 1
ATOM 1515 C C . ILE A 1 205 ? 12.374 4.739 -2.425 1.00 98.19 205 ILE A C 1
ATOM 1517 O O . ILE A 1 205 ? 12.752 3.873 -1.634 1.00 98.19 205 ILE A O 1
ATOM 1521 N N . GLY A 1 206 ? 11.997 5.958 -2.035 1.00 96.88 206 GLY A N 1
ATOM 1522 C CA . GLY A 1 206 ? 11.925 6.423 -0.648 1.00 96.88 206 GLY A CA 1
ATOM 1523 C C . GLY A 1 206 ? 10.660 5.945 0.051 1.00 96.88 206 GLY A C 1
ATOM 1524 O O . GLY A 1 206 ? 9.783 6.738 0.363 1.00 96.88 206 GLY A O 1
ATOM 1525 N N . TRP A 1 207 ? 10.553 4.637 0.242 1.00 97.62 207 TRP A N 1
ATOM 1526 C CA . TRP A 1 207 ? 9.389 4.021 0.862 1.00 97.62 207 TRP A CA 1
ATOM 1527 C C . TRP A 1 207 ? 9.115 4.530 2.289 1.00 97.62 207 TRP A C 1
ATOM 1529 O O . TRP A 1 207 ? 10.071 4.797 3.019 1.00 97.62 207 TRP A O 1
ATOM 1539 N N . PRO A 1 208 ? 7.844 4.550 2.735 1.00 97.19 208 PRO A N 1
ATOM 1540 C CA . PRO A 1 208 ? 7.486 5.049 4.057 1.00 97.19 208 PRO A CA 1
ATOM 1541 C C . PRO A 1 208 ? 8.052 4.179 5.185 1.00 97.19 208 PRO A C 1
ATOM 1543 O O . PRO A 1 208 ? 8.160 2.950 5.056 1.00 97.19 208 PRO A O 1
ATOM 1546 N N . ASP A 1 209 ? 8.338 4.830 6.312 1.00 96.50 209 ASP A N 1
ATOM 1547 C CA . ASP A 1 209 ? 8.659 4.166 7.571 1.00 96.50 209 ASP A CA 1
ATOM 1548 C C . ASP A 1 209 ? 7.457 3.383 8.101 1.00 96.50 209 ASP A C 1
ATOM 1550 O O . ASP A 1 209 ? 6.296 3.736 7.874 1.00 96.50 209 ASP A O 1
ATOM 1554 N N . ILE A 1 210 ? 7.748 2.300 8.818 1.00 94.19 210 ILE A N 1
ATOM 1555 C CA . ILE A 1 210 ? 6.726 1.492 9.481 1.00 94.19 210 ILE A CA 1
ATOM 1556 C C . ILE A 1 210 ? 6.112 2.341 10.605 1.00 94.19 210 ILE A C 1
ATOM 1558 O O . ILE A 1 210 ? 6.867 2.871 11.426 1.00 94.19 210 ILE A O 1
ATOM 1562 N N . PRO A 1 211 ? 4.776 2.481 10.677 1.00 90.56 211 PRO A N 1
ATOM 1563 C CA . PRO A 1 211 ? 4.147 3.203 11.773 1.00 90.56 211 PRO A CA 1
ATOM 1564 C C . PRO A 1 211 ? 4.507 2.561 13.118 1.00 90.56 211 PRO A C 1
ATOM 1566 O O . PRO A 1 211 ? 4.473 1.340 13.264 1.00 90.56 211 PRO A O 1
ATOM 1569 N N . VAL A 1 212 ? 4.861 3.384 14.103 1.00 86.38 212 VAL A N 1
ATOM 1570 C CA . VAL A 1 212 ? 5.139 2.925 15.471 1.00 86.38 212 VAL A CA 1
ATOM 1571 C C . VAL A 1 212 ? 3.837 2.733 16.247 1.00 86.38 212 VAL A C 1
ATOM 1573 O O . VAL A 1 212 ? 2.905 3.519 16.090 1.00 86.38 212 VAL A O 1
ATOM 1576 N N . GLY A 1 213 ? 3.791 1.725 17.121 1.00 74.00 213 GLY A N 1
ATOM 1577 C CA . GLY A 1 213 ? 2.638 1.487 18.001 1.00 74.00 213 GLY A CA 1
ATOM 1578 C C . GLY A 1 213 ? 1.436 0.830 17.318 1.00 74.00 213 GLY A C 1
ATOM 1579 O O . GLY A 1 213 ? 0.307 1.084 17.731 1.00 74.00 213 GLY A O 1
ATOM 1580 N N . LEU A 1 214 ? 1.696 0.039 16.272 1.00 64.44 214 LEU A N 1
ATOM 1581 C CA . LEU A 1 214 ? 0.742 -0.909 15.692 1.00 64.44 214 LEU A CA 1
ATOM 1582 C C . LEU A 1 214 ? 0.667 -2.195 16.514 1.00 64.44 214 LEU A C 1
ATOM 1584 O O . LEU A 1 214 ? 1.721 -2.584 17.073 1.00 64.44 214 LEU A O 1
#

Mean predicted aligned error: 11.69 Å
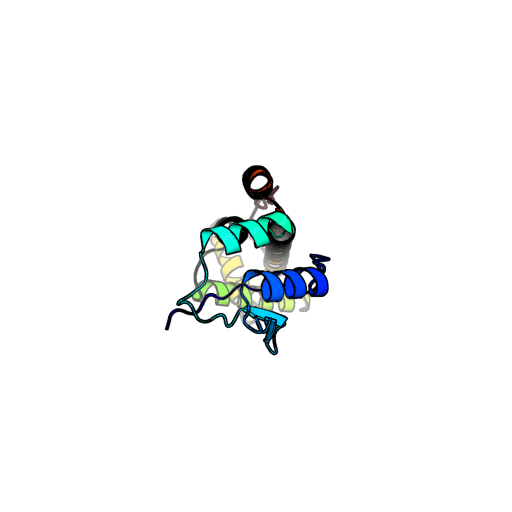
Secondary structure (DSSP, 8-state):
---------TTS----HHHHHHHHHHHHSS---EEE-TTS-EEE---TTS--HHHHHHHHHHTTPPPHHHHHHHHHHHHHHHHHHHHHHHHHHTTTS---HHHHHHHHHHHHHHHHHHHSPSSP-GGG-HHHHHHHHHHHHTT----HHHHHHHHHHHHHHHHHHHHHHHHHHHHHHHHHHT---SSHHHHHHHHHHHHHHHHT--PPPPPTT-

Solvent-accessible surface area (backbone atoms only — not comparable to full-atom values): 12798 Å² total; per-residue (Å²): 136,88,86,84,88,68,90,74,77,98,83,82,71,94,66,62,60,67,59,54,45,54,50,46,32,69,76,65,75,44,85,54,48,62,41,66,44,103,80,64,30,69,46,69,65,58,73,78,88,76,65,58,66,69,59,53,55,46,53,42,51,75,66,64,48,49,52,70,68,49,54,52,53,52,52,55,48,42,54,53,49,44,51,51,47,52,50,52,48,47,58,55,50,56,73,80,44,79,88,50,74,70,55,51,54,49,53,55,50,41,52,52,42,33,57,52,56,72,74,46,70,85,81,76,58,54,88,81,28,57,59,52,40,51,54,40,51,55,39,42,76,75,74,41,87,65,53,66,67,56,45,34,52,51,52,50,52,45,53,49,51,50,52,52,50,54,49,46,43,51,50,54,47,51,52,43,44,52,56,42,66,69,59,70,61,61,43,71,82,37,41,62,57,38,52,52,50,46,50,49,50,65,73,62,60,83,71,75,77,80,76,81,90,115

pLDDT: mean 80.56, std 22.06, range [26.73, 98.62]

Radius of gyration: 29.24 Å; Cα contacts (8 Å, |Δi|>4): 172; chains: 1; bounding box: 48×31×90 Å

Sequence (214 aa):
MAHYTIGQEKDLFAVDYASLQAELDAAFGVQAVALAGADGYVETLVNKQDIDPARLDELVRAHGAPDVGTRRTLEAAKERACAAVDADAERRRLLVLTPGAGQAMEYDQTAREVLAAQAAPDPLDPVRFPYLEAERAAYAAIGVVLTLRQIAQQTTAAMTAWAAYGAAIKADRRMAKLKIGAVTASSPGEVDAALGQIEAIKTGIGWPDIPVGL

Foldseek 3Di:
DDFDWDADDDPDDPQPVVVLQVVCCVVQVDNQPLDLDPRGHRDRPDDPPGDDPVVVQVSCVVRLAADSVLVVLLVVLLVVLLVLLVVVLVVQLVVLDDDDPVVVVLLVLQVVLLVVLVVDDPPDDCVSRVSLVVVQVVCVVVVHHDGSNRSSVLSVVVVVLSVVLNVQSVVLSVVLSVQSVPQDDSYPVCSVVSSVSSVCSSVVRPHDDDDPPD

Nearest PDB structures (foldseek):
  7xge-assembly3_E  TM=3.167E-01  e=3.763E-01  synthetic construct
  7sqc-assembly1_1H  TM=3.219E-01  e=8.402E+00  Chlamydomonas reinhardtii